Protein AF-A0A2V7TDP9-F1 (afdb_monomer)

Nearest PDB structures (foldseek):
  5v7s-assembly1_C  TM=1.754E-01  e=5.934E+00  Influenza A virus (A/Wilson-Smith/1933(H1N1))
  2z16-assembly1_A  TM=1.683E-01  e=9.129E+00  Influenza A virus

pLDDT: mean 81.23, std 19.89, range [24.39, 96.81]

Solvent-accessible surface area (backbone atoms only — not comparable to full-atom values): 16236 Å² total; per-residue (Å²): 94,62,74,72,42,77,35,57,39,42,52,47,79,63,45,56,25,56,35,49,101,87,53,36,24,82,45,74,49,91,84,63,82,49,78,72,44,72,44,43,42,91,81,47,49,56,41,62,33,66,75,47,62,64,75,65,79,82,55,68,48,51,51,66,60,50,47,41,38,68,76,27,54,54,51,21,57,62,21,58,53,45,67,76,72,47,95,68,75,50,70,67,40,42,46,29,40,18,30,35,53,31,37,29,52,50,55,23,74,68,33,41,56,52,48,43,51,51,53,42,55,52,47,52,52,52,51,50,51,44,70,76,36,30,59,63,48,27,52,48,44,26,71,78,69,70,49,82,55,56,41,68,58,48,50,53,53,52,72,70,59,82,84,78,82,49,58,48,65,37,52,58,47,40,68,61,41,26,56,59,44,7,55,53,51,52,71,47,83,67,74,88,84,78,69,59,91,98,51,79,64,76,80,59,83,54,42,52,48,47,13,62,71,36,92,85,39,70,50,81,92,69,80,91,69,74,54,100,50,55,39,79,45,69,66,74,33,75,62,83,69,78,86,76,91,79,88,81,80,87,77,93,71,86,88,73,90,80,92,80,90,79,88,82,90,76,80,84,108

Mean predicted aligned error: 10.21 Å

Structure (mmCIF, N/CA/C/O backbone):
data_AF-A0A2V7TDP9-F1
#
_entry.id   AF-A0A2V7TDP9-F1
#
loop_
_atom_site.group_PDB
_atom_site.id
_atom_site.type_symbol
_atom_site.label_atom_id
_atom_site.label_alt_id
_atom_site.label_comp_id
_atom_site.label_asym_id
_atom_site.label_entity_id
_atom_site.label_seq_id
_atom_site.pdbx_PDB_ins_code
_atom_site.Cartn_x
_atom_site.Cartn_y
_atom_site.Cartn_z
_atom_site.occupancy
_atom_site.B_iso_or_equiv
_atom_site.auth_seq_id
_atom_site.auth_comp_id
_atom_site.auth_asym_id
_atom_site.auth_atom_id
_atom_site.pdbx_PDB_model_num
ATOM 1 N N . MET A 1 1 ? 14.197 11.644 1.454 1.00 51.09 1 MET A N 1
ATOM 2 C CA . MET A 1 1 ? 14.208 10.768 2.642 1.00 51.09 1 MET A CA 1
ATOM 3 C C . MET A 1 1 ? 15.482 9.942 2.655 1.00 51.09 1 MET A C 1
ATOM 5 O O . MET A 1 1 ? 15.863 9.422 1.613 1.00 51.09 1 MET A O 1
ATOM 9 N N . PRO A 1 2 ? 16.164 9.805 3.801 1.00 57.28 2 PRO A N 1
ATOM 10 C CA . PRO A 1 2 ? 17.246 8.836 3.913 1.00 57.28 2 PRO A CA 1
ATOM 11 C C . PRO A 1 2 ? 16.684 7.422 3.700 1.00 57.28 2 PRO A C 1
ATOM 13 O O . PRO A 1 2 ? 15.583 7.139 4.166 1.00 57.28 2 PRO A O 1
ATOM 16 N N . ARG A 1 3 ? 17.471 6.499 3.124 1.00 61.22 3 ARG A N 1
ATOM 17 C CA . ARG A 1 3 ? 17.152 5.049 3.003 1.00 61.22 3 ARG A CA 1
ATOM 18 C C . ARG A 1 3 ? 16.759 4.361 4.333 1.00 61.22 3 ARG A C 1
ATOM 20 O O . ARG A 1 3 ? 16.405 3.191 4.353 1.00 61.22 3 ARG A O 1
ATOM 27 N N . ASN A 1 4 ? 16.845 5.085 5.451 1.00 70.00 4 ASN A N 1
ATOM 28 C CA . ASN A 1 4 ? 16.545 4.648 6.809 1.00 70.00 4 ASN A CA 1
ATOM 29 C C . ASN A 1 4 ? 15.223 5.205 7.376 1.00 70.00 4 ASN A C 1
ATOM 31 O O . ASN A 1 4 ? 14.925 4.919 8.540 1.00 70.00 4 ASN A O 1
ATOM 35 N N . ALA A 1 5 ? 14.465 6.007 6.613 1.00 84.06 5 ALA A N 1
ATOM 36 C CA . ALA A 1 5 ? 13.144 6.487 7.020 1.00 84.06 5 ALA A CA 1
ATOM 37 C C . ALA A 1 5 ? 12.200 5.303 7.265 1.00 84.06 5 ALA A C 1
ATOM 39 O O . ALA A 1 5 ? 12.309 4.275 6.599 1.00 84.06 5 ALA A O 1
ATOM 40 N N . ARG A 1 6 ? 11.336 5.414 8.279 1.00 91.38 6 ARG A N 1
ATOM 41 C CA . ARG A 1 6 ? 10.337 4.386 8.580 1.00 91.38 6 ARG A CA 1
ATOM 42 C C . ARG A 1 6 ? 9.091 4.690 7.771 1.00 91.38 6 ARG A C 1
ATOM 44 O O . ARG A 1 6 ? 8.379 5.627 8.110 1.00 91.38 6 ARG A O 1
ATOM 51 N N . ASP A 1 7 ? 8.845 3.861 6.774 1.00 93.69 7 ASP A N 1
ATOM 52 C CA . ASP A 1 7 ? 7.720 4.017 5.869 1.00 93.69 7 ASP A CA 1
ATOM 53 C C . ASP A 1 7 ? 6.598 3.092 6.343 1.00 93.69 7 ASP A C 1
ATOM 55 O O . ASP A 1 7 ? 6.722 1.857 6.353 1.00 93.69 7 ASP A O 1
ATOM 59 N N . HIS A 1 8 ? 5.513 3.692 6.824 1.00 94.12 8 HIS A N 1
ATOM 60 C CA . HIS A 1 8 ? 4.408 2.968 7.445 1.00 94.12 8 HIS A CA 1
ATOM 61 C C . HIS A 1 8 ? 3.457 2.429 6.377 1.00 94.12 8 HIS A C 1
ATOM 63 O O . HIS A 1 8 ? 2.647 3.153 5.798 1.00 94.12 8 HIS A O 1
ATOM 69 N N . TYR A 1 9 ? 3.502 1.116 6.146 1.00 94.31 9 TYR A N 1
ATOM 70 C CA . TYR A 1 9 ? 2.500 0.433 5.323 1.00 94.31 9 TYR A CA 1
ATOM 71 C C . TYR A 1 9 ? 1.190 0.183 6.082 1.00 94.31 9 TYR A C 1
ATOM 73 O O . TYR A 1 9 ? 0.125 0.026 5.478 1.00 94.31 9 TYR A O 1
ATOM 81 N N . ARG A 1 10 ? 1.254 0.157 7.421 1.00 93.69 10 ARG A N 1
ATOM 82 C CA . ARG A 1 10 ? 0.096 0.312 8.306 1.00 93.69 10 ARG A CA 1
ATOM 83 C C . ARG A 1 10 ? 0.097 1.748 8.824 1.00 93.69 10 ARG A C 1
ATOM 85 O O . ARG A 1 10 ? 0.960 2.085 9.633 1.00 93.69 10 ARG A O 1
ATOM 92 N N . PRO A 1 11 ? -0.850 2.596 8.410 1.00 94.06 11 PRO A N 1
ATOM 93 C CA . PRO A 1 11 ? -0.845 3.985 8.834 1.00 94.06 11 PRO A CA 1
ATOM 94 C C . PRO A 1 11 ? -1.065 4.081 10.344 1.00 94.06 11 PRO A C 1
ATOM 96 O O . PRO A 1 11 ? -1.970 3.457 10.911 1.00 94.06 11 PRO A O 1
ATOM 99 N N . ILE A 1 12 ? -0.252 4.916 10.991 1.00 93.69 12 ILE A N 1
ATOM 100 C CA . ILE A 1 12 ? -0.300 5.150 12.440 1.00 93.69 12 ILE A CA 1
ATOM 101 C C . ILE A 1 12 ? -1.703 5.595 12.869 1.00 93.69 12 ILE A C 1
ATOM 103 O O . ILE A 1 12 ? -2.183 5.167 13.917 1.00 93.69 12 ILE A O 1
ATOM 107 N N . LEU A 1 13 ? -2.376 6.408 12.045 1.00 92.50 13 LEU A N 1
ATOM 108 C CA . LEU A 1 13 ? -3.734 6.886 12.314 1.00 92.50 13 LEU A CA 1
ATOM 109 C C . LEU A 1 13 ? -4.726 5.733 12.544 1.00 92.50 13 LEU A C 1
ATOM 111 O O . LEU A 1 13 ? -5.562 5.829 13.431 1.00 92.50 13 LEU A O 1
ATOM 115 N N . HIS A 1 14 ? -4.596 4.616 11.817 1.00 92.50 14 HIS A N 1
ATOM 116 C CA . HIS A 1 14 ? -5.479 3.459 11.988 1.00 92.50 14 HIS A CA 1
ATOM 117 C C . HIS A 1 14 ? -5.068 2.597 13.171 1.00 92.50 14 HIS A C 1
ATOM 119 O O . HIS A 1 14 ? -5.925 2.176 13.944 1.00 92.50 14 HIS A O 1
ATOM 125 N N . LEU A 1 15 ? -3.761 2.379 13.347 1.00 92.38 15 LEU A N 1
ATOM 126 C CA . LEU A 1 15 ? -3.223 1.605 14.469 1.00 92.38 15 LEU A CA 1
ATOM 127 C C . LEU A 1 15 ? -3.583 2.216 15.830 1.00 92.38 15 LEU A C 1
ATOM 129 O O . LEU A 1 15 ? -3.795 1.475 16.786 1.00 92.38 15 LEU A O 1
ATOM 133 N N . ARG A 1 16 ? -3.713 3.546 15.916 1.00 91.31 16 ARG A N 1
ATOM 134 C CA . ARG A 1 16 ? -4.166 4.252 17.128 1.00 91.31 16 ARG A CA 1
ATOM 135 C C . ARG A 1 16 ? -5.566 3.855 17.594 1.00 91.31 16 ARG A C 1
ATOM 137 O O . ARG A 1 16 ? -5.867 4.023 18.765 1.00 91.31 16 ARG A O 1
ATOM 144 N N . HIS A 1 17 ? -6.412 3.298 16.731 1.00 88.81 17 HIS A N 1
ATOM 145 C CA . HIS A 1 17 ? -7.711 2.786 17.174 1.00 88.81 17 HIS A CA 1
ATOM 146 C C . HIS A 1 17 ? -7.612 1.454 17.927 1.00 88.81 17 HIS A C 1
ATOM 148 O O . HIS A 1 17 ? -8.604 1.041 18.509 1.00 88.81 17 HIS A O 1
ATOM 154 N N . PHE A 1 18 ? -6.453 0.786 17.906 1.00 90.31 18 PHE A N 1
ATOM 155 C CA . PHE A 1 18 ? -6.206 -0.506 18.562 1.00 90.31 18 PHE A CA 1
ATOM 156 C C . PHE A 1 18 ? -5.321 -0.383 19.808 1.00 90.31 18 PHE A C 1
ATOM 158 O O . PHE A 1 18 ? -4.882 -1.398 20.348 1.00 90.31 18 PHE A O 1
ATOM 165 N N . THR A 1 19 ? -4.992 0.839 20.229 1.00 91.31 19 THR A N 1
ATOM 166 C CA . THR A 1 19 ? -4.200 1.050 21.439 1.00 91.31 19 THR A CA 1
ATOM 167 C C . THR A 1 19 ? -5.080 1.009 22.680 1.00 91.31 19 THR A C 1
ATOM 169 O O . THR A 1 19 ? -6.218 1.470 22.647 1.00 91.31 19 THR A O 1
ATOM 172 N N . ASP A 1 20 ? -4.527 0.502 23.775 1.00 89.31 20 ASP A N 1
ATOM 173 C CA . ASP A 1 20 ? -5.102 0.598 25.111 1.00 89.31 20 ASP A CA 1
ATOM 174 C C . ASP A 1 20 ? -5.062 2.040 25.659 1.00 89.31 20 ASP A C 1
ATOM 176 O O . ASP A 1 20 ? -4.580 2.974 25.009 1.00 89.31 20 ASP A O 1
ATOM 180 N N . ASP A 1 21 ? -5.549 2.212 26.890 1.00 87.75 21 ASP A N 1
ATOM 181 C CA . ASP A 1 21 ? -5.635 3.507 27.577 1.00 87.75 21 ASP A CA 1
ATOM 182 C C . ASP A 1 21 ? -4.269 4.183 27.805 1.00 87.75 21 ASP A C 1
ATOM 184 O O . ASP A 1 21 ? -4.210 5.387 28.059 1.00 87.75 21 ASP A O 1
ATOM 188 N N . VAL A 1 22 ? -3.162 3.434 27.713 1.00 91.19 22 VAL A N 1
ATOM 189 C CA . VAL A 1 22 ? -1.793 3.967 27.826 1.00 91.19 22 VAL A CA 1
ATOM 190 C C . VAL A 1 22 ? -1.114 4.142 26.462 1.00 91.19 22 VAL A C 1
ATOM 192 O O . VAL A 1 22 ? 0.066 4.490 26.395 1.00 91.19 22 VAL A O 1
ATOM 195 N N . GLY A 1 23 ? -1.849 3.953 25.362 1.00 91.06 23 GLY A N 1
ATOM 196 C CA . GLY A 1 23 ? -1.372 4.190 24.000 1.00 91.06 23 GLY A CA 1
ATOM 197 C C . GLY A 1 23 ? -0.526 3.054 23.415 1.00 91.06 23 GLY A C 1
ATOM 198 O O . GLY A 1 23 ? 0.217 3.279 22.450 1.00 91.06 23 GLY A O 1
ATOM 199 N N . LEU A 1 24 ? -0.616 1.842 23.970 1.00 94.19 24 LEU A N 1
ATOM 200 C CA . LEU A 1 24 ? 0.106 0.659 23.499 1.00 94.19 24 LEU A CA 1
ATOM 201 C C . LEU A 1 24 ? -0.844 -0.338 22.835 1.00 94.19 24 LEU A C 1
ATOM 203 O O . LEU A 1 24 ? -1.983 -0.496 23.252 1.00 94.19 24 LEU A O 1
ATOM 207 N N . LEU A 1 25 ? -0.375 -1.059 21.819 1.00 92.19 25 LEU A N 1
ATOM 208 C CA . LEU A 1 25 ? -1.114 -2.174 21.229 1.00 92.19 25 LEU A CA 1
ATOM 209 C C . LEU A 1 25 ? -0.405 -3.505 21.465 1.00 92.19 25 LEU A C 1
ATOM 211 O O . LEU A 1 25 ? 0.824 -3.601 21.392 1.00 92.19 25 LEU A O 1
ATOM 215 N N . TRP A 1 26 ? -1.200 -4.543 21.715 1.00 92.25 26 TRP A N 1
ATOM 216 C CA . TRP A 1 26 ? -0.723 -5.919 21.756 1.00 92.25 26 TRP A CA 1
ATOM 217 C C . TRP A 1 26 ? -0.404 -6.414 20.349 1.00 92.25 26 TRP A C 1
ATOM 219 O O . TRP A 1 26 ? -1.230 -6.345 19.440 1.00 92.25 26 TRP A O 1
ATOM 229 N N . THR A 1 27 ? 0.800 -6.946 20.187 1.00 92.12 27 THR A N 1
ATOM 230 C CA . THR A 1 27 ? 1.305 -7.506 18.938 1.00 92.12 27 THR A CA 1
ATOM 231 C C . THR A 1 27 ? 1.521 -8.996 19.100 1.00 92.12 27 THR A C 1
ATOM 233 O O . THR A 1 27 ? 2.097 -9.456 20.087 1.00 92.12 27 THR A O 1
ATOM 236 N N . TYR A 1 28 ? 1.070 -9.737 18.095 1.00 91.12 28 TYR A N 1
ATOM 237 C CA . TYR A 1 28 ? 1.166 -11.185 18.037 1.00 91.12 28 TYR A CA 1
ATOM 238 C C . TYR A 1 28 ? 1.959 -11.570 16.797 1.00 91.12 28 TYR A C 1
ATOM 240 O O . TYR A 1 28 ? 1.648 -11.136 15.688 1.00 91.12 28 TYR A O 1
ATOM 248 N N . ASP A 1 29 ? 2.978 -12.402 16.985 1.00 87.25 29 ASP A N 1
ATOM 249 C CA . ASP A 1 29 ? 3.704 -12.999 15.876 1.00 87.25 29 ASP A CA 1
ATOM 250 C C . ASP A 1 29 ? 2.951 -14.231 15.362 1.00 87.25 29 ASP A C 1
ATOM 252 O O . ASP A 1 29 ? 2.691 -15.180 16.104 1.00 87.25 29 ASP A O 1
ATOM 256 N N . ARG A 1 30 ? 2.635 -14.244 14.064 1.00 83.25 30 ARG A N 1
ATOM 257 C CA . ARG A 1 30 ? 1.914 -15.358 13.436 1.00 83.25 30 ARG A CA 1
ATOM 258 C C . ARG A 1 30 ? 2.710 -16.664 13.474 1.00 83.25 30 ARG A C 1
ATOM 260 O O . ARG A 1 30 ? 2.104 -17.730 13.403 1.00 83.25 30 ARG A O 1
ATOM 267 N N . SER A 1 31 ? 4.042 -16.604 13.569 1.00 88.06 31 SER A N 1
ATOM 268 C CA . SER A 1 31 ? 4.860 -17.817 13.679 1.00 88.06 31 SER A CA 1
ATOM 269 C C . SER A 1 31 ? 4.814 -18.449 15.076 1.00 88.06 31 SER A C 1
ATOM 271 O O . SER A 1 31 ? 5.239 -19.593 15.234 1.00 88.06 31 SER A O 1
ATOM 273 N N . GLY A 1 32 ? 4.296 -17.726 16.077 1.00 88.50 32 GLY A N 1
ATOM 274 C CA . GLY A 1 32 ? 4.235 -18.161 17.473 1.00 88.50 32 GLY A CA 1
ATOM 275 C C . GLY A 1 32 ? 5.603 -18.259 18.153 1.00 88.50 32 GLY A C 1
ATOM 276 O O . GLY A 1 32 ? 5.687 -18.746 19.277 1.00 88.50 32 GLY A O 1
ATOM 277 N N . ARG A 1 33 ? 6.682 -17.821 17.488 1.00 91.50 33 ARG A N 1
ATOM 278 C CA . ARG A 1 33 ? 8.055 -17.902 18.015 1.00 91.50 33 ARG A CA 1
ATOM 279 C C . ARG A 1 33 ? 8.358 -16.796 19.015 1.00 91.50 33 ARG A C 1
ATOM 281 O O . ARG A 1 33 ? 9.248 -16.952 19.844 1.00 91.50 33 ARG A O 1
ATOM 288 N N . VAL A 1 34 ? 7.639 -15.682 18.917 1.00 91.50 34 VAL A N 1
ATOM 289 C CA . VAL A 1 34 ? 7.772 -14.533 19.811 1.00 91.50 34 VAL A CA 1
ATOM 290 C C . VAL A 1 34 ? 6.524 -14.456 20.681 1.00 91.50 34 VAL A C 1
ATOM 292 O O . VAL A 1 34 ? 5.404 -14.472 20.168 1.00 91.50 34 VAL A O 1
ATOM 295 N N . ALA A 1 35 ? 6.716 -14.384 22.000 1.00 93.56 35 ALA A N 1
ATOM 296 C CA . ALA A 1 35 ? 5.616 -14.174 22.934 1.00 93.56 35 ALA A CA 1
ATOM 297 C C . ALA A 1 35 ? 4.910 -12.836 22.637 1.00 93.56 35 ALA A C 1
ATOM 299 O O . ALA A 1 35 ? 5.581 -11.890 22.216 1.00 93.56 35 ALA A O 1
ATOM 300 N N . PRO A 1 36 ? 3.588 -12.724 22.864 1.00 94.06 36 PRO A N 1
ATOM 301 C CA . PRO A 1 36 ? 2.879 -11.465 22.669 1.00 94.06 36 PRO A CA 1
ATOM 302 C C . PRO A 1 36 ? 3.542 -10.322 23.441 1.00 94.06 36 PRO A C 1
ATOM 304 O O . PRO A 1 36 ? 3.918 -10.486 24.602 1.00 94.06 36 PRO A O 1
ATOM 307 N N . PHE A 1 37 ? 3.672 -9.166 22.799 1.00 94.12 37 PHE A N 1
ATOM 308 C CA . PHE A 1 37 ? 4.331 -7.995 23.376 1.00 94.12 37 PHE A CA 1
ATOM 309 C C . PHE A 1 37 ? 3.545 -6.722 23.074 1.00 94.12 37 PHE A C 1
ATOM 311 O O . PHE A 1 37 ? 2.748 -6.680 22.138 1.00 94.12 37 PHE A O 1
ATOM 318 N N . GLN A 1 38 ? 3.769 -5.678 23.868 1.00 94.62 38 GLN A N 1
ATOM 319 C CA . GLN A 1 38 ? 3.131 -4.379 23.676 1.00 94.62 38 GLN A CA 1
ATOM 320 C C . GLN A 1 38 ? 4.093 -3.381 23.037 1.00 94.62 38 GLN A C 1
ATOM 322 O O . GLN A 1 38 ? 5.275 -3.339 23.381 1.00 94.62 38 GLN A O 1
ATOM 327 N N . GLN A 1 39 ? 3.583 -2.549 22.131 1.00 94.94 39 GLN A N 1
ATOM 328 C CA . GLN A 1 39 ? 4.351 -1.448 21.557 1.00 94.94 39 GLN A CA 1
ATOM 329 C C . GLN A 1 39 ? 3.442 -0.307 21.106 1.00 94.94 39 GLN A C 1
ATOM 331 O O . GLN A 1 39 ? 2.252 -0.499 20.876 1.00 94.94 39 GLN A O 1
ATOM 336 N N . SER A 1 40 ? 4.000 0.891 20.951 1.00 94.69 40 SER A N 1
ATOM 337 C CA . SER A 1 40 ? 3.262 2.025 20.397 1.00 94.69 40 SER A CA 1
ATOM 338 C C . SER A 1 40 ? 3.102 1.913 18.876 1.00 94.69 40 SER A C 1
ATOM 340 O O . SER A 1 40 ? 3.966 1.368 18.181 1.00 94.69 40 SER A O 1
ATOM 342 N N . ALA A 1 41 ? 2.017 2.489 18.348 1.00 93.50 41 ALA A N 1
ATOM 343 C CA . ALA A 1 41 ? 1.687 2.485 16.918 1.00 93.50 41 ALA A CA 1
ATOM 344 C C . ALA A 1 41 ? 2.846 2.895 15.977 1.00 93.50 41 ALA A C 1
ATOM 346 O O . ALA A 1 41 ? 3.045 2.212 14.974 1.00 93.50 41 ALA A O 1
ATOM 347 N N . PRO A 1 42 ? 3.681 3.913 16.282 1.00 94.44 42 PRO A N 1
ATOM 348 C CA . PRO A 1 42 ? 4.811 4.285 15.419 1.00 94.44 42 PRO A CA 1
ATOM 349 C C . PRO A 1 42 ? 5.893 3.207 15.258 1.00 94.44 42 PRO A C 1
ATOM 351 O O . PRO A 1 42 ? 6.734 3.305 14.364 1.00 94.44 42 PRO A O 1
ATOM 354 N N . ASN A 1 43 ? 5.908 2.190 16.117 1.00 93.88 43 ASN A N 1
ATOM 355 C CA . ASN A 1 43 ? 6.899 1.121 16.086 1.00 93.88 43 ASN A CA 1
ATOM 356 C C . ASN A 1 43 ? 6.365 -0.174 15.447 1.00 93.88 43 ASN A C 1
ATOM 358 O O . ASN A 1 43 ? 7.023 -1.207 15.541 1.00 93.88 43 ASN A O 1
ATOM 362 N N . ILE A 1 44 ? 5.187 -0.154 14.821 1.00 91.50 44 ILE A N 1
ATOM 363 C CA . ILE A 1 44 ? 4.566 -1.336 14.211 1.00 91.50 44 ILE A CA 1
ATOM 364 C C . ILE A 1 44 ? 4.160 -1.013 12.773 1.00 91.50 44 ILE A C 1
ATOM 366 O O . ILE A 1 44 ? 3.798 0.117 12.463 1.00 91.50 44 ILE A O 1
ATOM 370 N N . GLY A 1 45 ? 4.225 -2.016 11.892 1.00 92.12 45 GLY A N 1
ATOM 371 C CA . GLY A 1 45 ? 3.677 -1.907 10.541 1.00 92.12 45 GLY A CA 1
ATOM 372 C C . GLY A 1 45 ? 4.437 -0.947 9.621 1.00 92.12 45 GLY A C 1
ATOM 373 O O . GLY A 1 45 ? 3.813 -0.240 8.831 1.00 92.12 45 GLY A O 1
ATOM 374 N N . PHE A 1 46 ? 5.767 -0.921 9.731 1.00 95.00 46 PHE A N 1
ATOM 375 C CA . PHE A 1 46 ? 6.654 -0.138 8.872 1.00 95.00 46 PHE A CA 1
ATOM 376 C C . PHE A 1 46 ? 7.795 -0.993 8.313 1.00 95.00 46 PHE A C 1
ATOM 378 O O . PHE A 1 46 ? 8.149 -2.027 8.885 1.00 95.00 46 PHE A O 1
ATOM 385 N N . GLU A 1 47 ? 8.399 -0.535 7.222 1.00 94.25 47 GLU A N 1
ATOM 386 C CA . GLU A 1 47 ? 9.673 -1.038 6.701 1.00 94.25 47 GLU A CA 1
ATOM 387 C C . GLU A 1 47 ? 10.576 0.159 6.386 1.00 94.25 47 GLU A C 1
ATOM 389 O O . GLU A 1 47 ? 10.092 1.240 6.055 1.00 94.25 47 GLU A O 1
ATOM 394 N N . LYS A 1 48 ? 11.892 0.018 6.572 1.00 92.56 48 LYS A N 1
ATOM 395 C CA . LYS A 1 48 ? 12.806 1.129 6.296 1.00 92.56 48 LYS A CA 1
ATOM 396 C C . LYS A 1 48 ? 12.993 1.295 4.791 1.00 92.56 48 LYS A C 1
ATOM 398 O O . LYS A 1 48 ? 13.386 0.334 4.135 1.00 92.56 48 LYS A O 1
ATOM 403 N N . GLY A 1 49 ? 12.751 2.497 4.275 1.00 90.38 49 GLY A N 1
ATOM 404 C CA . GLY A 1 49 ? 12.921 2.810 2.855 1.00 90.38 49 GLY A CA 1
ATOM 405 C C . GLY A 1 49 ? 11.994 2.018 1.924 1.00 90.38 49 GLY A C 1
ATOM 406 O O . GLY A 1 49 ? 12.345 1.762 0.769 1.00 90.38 49 GLY A O 1
ATOM 407 N N . LEU A 1 50 ? 10.819 1.609 2.409 1.00 93.44 50 LEU A N 1
ATOM 408 C CA . LEU A 1 50 ? 9.810 0.912 1.614 1.00 93.44 50 LEU A CA 1
ATOM 409 C C . LEU A 1 50 ? 9.428 1.704 0.357 1.00 93.44 50 LEU A C 1
ATOM 411 O O . LEU A 1 50 ? 9.352 1.104 -0.723 1.00 93.44 50 LEU A O 1
ATOM 415 N N . TYR A 1 51 ? 9.233 3.017 0.510 1.00 91.94 51 TYR A N 1
ATOM 416 C CA . TYR A 1 51 ? 8.823 3.966 -0.528 1.00 91.94 51 TYR A CA 1
ATOM 417 C C . TYR A 1 51 ? 10.005 4.733 -1.133 1.00 91.94 51 TYR A C 1
ATOM 419 O O . TYR A 1 51 ? 9.815 5.734 -1.816 1.00 91.94 51 TYR A O 1
ATOM 427 N N . THR A 1 52 ? 11.242 4.286 -0.894 1.00 89.19 52 THR A N 1
ATOM 428 C CA . THR A 1 52 ? 12.414 4.927 -1.495 1.00 89.19 52 THR A CA 1
ATOM 429 C C . THR A 1 52 ? 12.416 4.709 -3.008 1.00 89.19 52 THR A C 1
ATOM 431 O O . THR A 1 52 ? 12.564 3.579 -3.486 1.00 89.19 52 THR A O 1
ATOM 434 N N . VAL A 1 53 ? 12.263 5.816 -3.734 1.00 84.81 53 VAL A N 1
ATOM 435 C CA . VAL A 1 53 ? 12.488 5.928 -5.177 1.00 84.81 53 VAL A CA 1
ATOM 436 C C . VAL A 1 53 ? 13.931 5.549 -5.500 1.00 84.81 53 VAL A C 1
ATOM 438 O O . VAL A 1 53 ? 14.857 5.891 -4.762 1.00 84.81 53 VAL A O 1
ATOM 441 N N . VAL A 1 54 ? 14.113 4.812 -6.594 1.00 83.31 54 VAL A N 1
ATOM 442 C CA . VAL A 1 54 ? 15.435 4.414 -7.089 1.00 83.31 54 VAL A CA 1
ATOM 443 C C . VAL A 1 54 ? 15.906 5.350 -8.203 1.00 83.31 54 VAL A C 1
ATOM 445 O O . VAL A 1 54 ? 17.075 5.727 -8.198 1.00 83.31 54 VAL A O 1
ATOM 448 N N . GLU A 1 55 ? 15.013 5.760 -9.113 1.00 78.56 55 GLU A N 1
ATOM 449 C CA . GLU A 1 55 ? 15.345 6.613 -10.265 1.00 78.56 55 GLU A CA 1
ATOM 450 C C . GLU A 1 55 ? 14.225 7.624 -10.587 1.00 78.56 55 GLU A C 1
ATOM 452 O O . GLU A 1 55 ? 13.072 7.215 -10.625 1.00 78.56 55 GLU A O 1
ATOM 457 N N . PRO A 1 56 ? 14.523 8.904 -10.875 1.00 75.25 56 PRO A N 1
ATOM 458 C CA . PRO A 1 56 ? 15.838 9.522 -10.758 1.00 75.25 56 PRO A CA 1
ATOM 459 C C . PRO A 1 56 ? 16.273 9.604 -9.279 1.00 75.25 56 PRO A C 1
ATOM 461 O O . PRO A 1 56 ? 15.434 9.744 -8.390 1.00 75.25 56 PRO A O 1
ATOM 464 N N . PRO A 1 57 ? 17.582 9.519 -8.985 1.00 66.69 57 PRO A N 1
ATOM 465 C CA . PRO A 1 57 ? 18.091 9.479 -7.609 1.00 66.69 57 PRO A CA 1
ATOM 466 C C . PRO A 1 57 ? 17.784 10.748 -6.794 1.00 66.69 57 PRO A C 1
ATOM 468 O O . PRO A 1 57 ? 17.787 10.690 -5.565 1.00 66.69 57 PRO A O 1
ATOM 471 N N . ASP A 1 58 ? 17.499 11.863 -7.475 1.00 65.75 58 ASP A N 1
ATOM 472 C CA . ASP A 1 58 ? 17.208 13.173 -6.882 1.00 65.75 58 ASP A CA 1
ATOM 473 C C . ASP A 1 58 ? 15.703 13.477 -6.776 1.00 65.75 58 ASP A C 1
ATOM 475 O O . ASP A 1 58 ? 15.319 14.617 -6.505 1.00 65.75 58 ASP A O 1
ATOM 479 N N . GLU A 1 59 ? 14.830 12.492 -7.007 1.00 74.75 59 GLU A N 1
ATOM 480 C CA . GLU A 1 59 ? 13.395 12.689 -6.797 1.00 74.75 59 GLU A CA 1
ATOM 481 C C . GLU A 1 59 ? 13.107 13.035 -5.328 1.00 74.75 59 GLU A C 1
ATOM 483 O O . GLU A 1 59 ? 13.774 12.543 -4.406 1.00 74.75 59 GLU A O 1
ATOM 488 N N . ASP A 1 60 ? 12.105 13.892 -5.093 1.00 77.94 60 ASP A N 1
ATOM 489 C CA . ASP A 1 60 ? 11.670 14.218 -3.740 1.00 77.94 60 ASP A CA 1
ATOM 490 C C . ASP A 1 60 ? 11.205 12.940 -3.042 1.00 77.94 60 ASP A C 1
ATOM 492 O O . ASP A 1 60 ? 10.088 12.458 -3.204 1.00 77.94 60 ASP A O 1
ATOM 496 N N . ALA A 1 61 ? 12.083 12.386 -2.217 1.00 72.75 61 ALA A N 1
ATOM 497 C CA . ALA A 1 61 ? 11.811 11.136 -1.540 1.00 72.75 61 ALA A CA 1
ATOM 498 C C . ALA A 1 61 ? 10.757 11.267 -0.419 1.00 72.75 61 ALA A C 1
ATOM 500 O O . ALA A 1 61 ? 10.495 10.279 0.261 1.00 72.75 61 ALA A O 1
ATOM 501 N N . ALA A 1 62 ? 10.167 12.450 -0.203 1.00 84.06 62 ALA A N 1
ATOM 502 C CA . ALA A 1 62 ? 8.936 12.630 0.567 1.00 84.06 62 ALA A CA 1
ATOM 503 C C . ALA A 1 62 ? 7.665 12.676 -0.308 1.00 84.06 62 ALA A C 1
ATOM 505 O O . ALA A 1 62 ? 6.572 12.577 0.243 1.00 84.06 62 ALA A O 1
ATOM 506 N N . ALA A 1 63 ? 7.769 12.772 -1.639 1.00 88.00 63 ALA A N 1
ATOM 507 C CA . ALA A 1 63 ? 6.630 12.963 -2.541 1.00 88.00 63 ALA A CA 1
ATOM 508 C C . ALA A 1 63 ? 5.550 11.888 -2.380 1.00 88.00 63 ALA A C 1
ATOM 510 O O . ALA A 1 63 ? 4.365 12.206 -2.314 1.00 88.00 63 ALA A O 1
ATOM 511 N N . PHE A 1 64 ? 5.945 10.618 -2.257 1.00 91.06 64 PHE A N 1
ATOM 512 C CA . PHE A 1 64 ? 4.983 9.530 -2.084 1.00 91.06 64 PHE A CA 1
ATOM 513 C C . PHE A 1 64 ? 4.263 9.584 -0.725 1.00 91.06 64 PHE A C 1
ATOM 515 O O . PHE A 1 64 ? 3.055 9.374 -0.667 1.00 91.06 64 PHE A O 1
ATOM 522 N N . GLU A 1 65 ? 4.971 9.901 0.361 1.00 91.06 65 GLU A N 1
ATOM 523 C CA . GLU A 1 65 ? 4.369 10.070 1.695 1.00 91.06 65 GLU A CA 1
ATOM 524 C C . GLU A 1 65 ? 3.468 11.314 1.755 1.00 91.06 65 GLU A C 1
ATOM 526 O O . GLU A 1 65 ? 2.383 11.270 2.333 1.00 91.06 65 GLU A O 1
ATOM 531 N N . ASN A 1 66 ? 3.869 12.408 1.102 1.00 92.69 66 ASN A N 1
ATOM 532 C CA . ASN A 1 66 ? 3.041 13.606 0.966 1.00 92.69 66 ASN A CA 1
ATOM 533 C C . ASN A 1 66 ? 1.752 13.280 0.205 1.00 92.69 66 ASN A C 1
ATOM 535 O O . ASN A 1 66 ? 0.666 13.594 0.686 1.00 92.69 66 ASN A O 1
ATOM 539 N N . TRP A 1 67 ? 1.858 12.551 -0.909 1.00 94.75 67 TRP A N 1
ATOM 540 C CA . TRP A 1 67 ? 0.702 12.064 -1.659 1.00 94.75 67 TRP A CA 1
ATOM 541 C C . TRP A 1 67 ? -0.199 11.149 -0.816 1.00 94.75 67 TRP A C 1
ATOM 543 O O . TRP A 1 67 ? -1.415 11.331 -0.812 1.00 94.75 67 TRP A O 1
ATOM 553 N N . LEU A 1 68 ? 0.365 10.203 -0.048 1.00 95.25 68 LEU A N 1
ATOM 554 C CA . LEU A 1 68 ? -0.411 9.385 0.894 1.00 95.25 68 LEU A CA 1
ATOM 555 C C . LEU A 1 68 ? -1.172 10.275 1.884 1.00 95.25 68 LEU A C 1
ATOM 557 O O . LEU A 1 68 ? -2.356 10.049 2.123 1.00 95.25 68 LEU A O 1
ATOM 561 N N . ASN A 1 69 ? -0.517 11.280 2.460 1.00 95.12 69 ASN A N 1
ATOM 562 C CA . ASN A 1 69 ? -1.129 12.175 3.433 1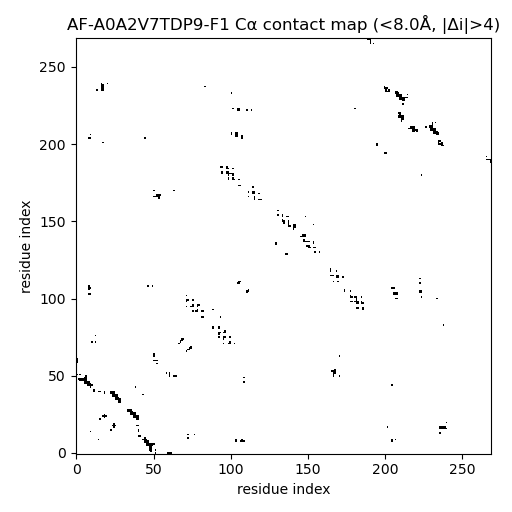.00 95.12 69 ASN A CA 1
ATOM 563 C C . ASN A 1 69 ? -2.244 13.040 2.822 1.00 95.12 69 ASN A C 1
ATOM 565 O O . ASN A 1 69 ? -3.313 13.162 3.417 1.00 95.12 69 ASN A O 1
ATOM 569 N N . GLU A 1 70 ? -2.020 13.614 1.644 1.00 95.94 70 GLU A N 1
ATOM 570 C CA . GLU A 1 70 ? -2.961 14.516 0.973 1.00 95.94 70 GLU A CA 1
ATOM 571 C C . GLU A 1 70 ? -4.177 13.771 0.411 1.00 95.94 70 GLU A C 1
ATOM 573 O O . GLU A 1 70 ? -5.319 14.183 0.631 1.00 95.94 70 GLU A O 1
ATOM 578 N N . GLU A 1 71 ? -3.947 12.638 -0.251 1.00 96.00 71 GLU A N 1
ATOM 579 C CA . GLU A 1 71 ? -4.978 11.953 -1.034 1.00 96.00 71 GLU A CA 1
ATOM 580 C C . GLU A 1 71 ? -5.664 10.812 -0.270 1.00 96.00 71 GLU A C 1
ATOM 582 O O . GLU A 1 71 ? -6.773 10.402 -0.624 1.00 96.00 71 GLU A O 1
ATOM 587 N N . ILE A 1 72 ? -5.029 10.271 0.778 1.00 96.62 72 ILE A N 1
ATOM 588 C CA . ILE A 1 72 ? -5.478 9.028 1.424 1.00 96.62 72 ILE A CA 1
ATOM 589 C C . ILE A 1 72 ? -5.639 9.196 2.935 1.00 96.62 72 ILE A C 1
ATOM 591 O O . ILE A 1 72 ? -6.758 9.162 3.447 1.00 96.62 72 ILE A O 1
ATOM 595 N N . ASP A 1 73 ? -4.538 9.349 3.663 1.00 96.19 73 ASP A N 1
ATOM 596 C CA . ASP A 1 73 ? -4.490 9.273 5.121 1.00 96.19 73 ASP A CA 1
ATOM 597 C C . ASP A 1 73 ? -5.136 10.505 5.785 1.00 96.19 73 ASP A C 1
ATOM 599 O O . ASP A 1 73 ? -5.904 10.358 6.741 1.00 96.19 73 ASP A O 1
ATOM 603 N N . GLY A 1 74 ? -4.918 11.707 5.244 1.00 95.56 74 GLY A N 1
ATOM 604 C CA . GLY A 1 74 ? -5.553 12.947 5.701 1.00 95.56 74 GLY A CA 1
ATOM 605 C C . GLY A 1 74 ? -7.079 12.923 5.548 1.00 95.56 74 GLY A C 1
ATOM 606 O O . GLY A 1 74 ? -7.790 13.081 6.549 1.00 95.56 74 GLY A O 1
ATOM 607 N N . PRO A 1 75 ? -7.622 12.654 4.344 1.00 96.31 75 PRO A N 1
ATOM 608 C CA . PRO A 1 75 ? -9.060 12.467 4.151 1.00 96.31 75 PRO A CA 1
ATOM 609 C C . PRO A 1 75 ? -9.650 11.351 5.027 1.00 96.31 75 PRO A C 1
ATOM 611 O O . PRO A 1 75 ? -10.765 11.489 5.542 1.00 96.31 75 PRO A O 1
ATOM 614 N N . ALA A 1 76 ? -8.908 10.260 5.240 1.00 95.69 76 ALA A N 1
ATOM 615 C CA . ALA A 1 76 ? -9.360 9.126 6.040 1.00 95.69 76 ALA A CA 1
ATOM 616 C C . ALA A 1 76 ? -9.474 9.422 7.535 1.00 95.69 76 ALA A C 1
ATOM 618 O O . ALA A 1 76 ? -10.323 8.817 8.187 1.00 95.69 76 ALA A O 1
ATOM 619 N N . ALA A 1 77 ? -8.664 10.332 8.084 1.00 93.12 77 ALA A N 1
ATOM 620 C CA . ALA A 1 77 ? -8.658 10.624 9.517 1.00 93.12 77 ALA A CA 1
ATOM 621 C C . ALA A 1 77 ? -10.057 11.013 10.028 1.00 93.12 77 ALA A C 1
ATOM 623 O O . ALA A 1 77 ? -10.592 10.381 10.935 1.00 93.12 77 ALA A O 1
ATOM 624 N N . SER A 1 78 ? -10.697 11.991 9.380 1.00 90.25 78 SER A N 1
ATOM 625 C CA . SER A 1 78 ? -12.072 12.393 9.721 1.00 90.25 78 SER A CA 1
ATOM 626 C C . SER A 1 78 ? -13.108 11.320 9.368 1.00 90.25 78 SER A C 1
ATOM 628 O O . SER A 1 78 ? -14.079 11.113 10.096 1.00 90.25 78 SER A O 1
ATOM 630 N N . ALA A 1 79 ? -12.888 10.595 8.270 1.00 93.25 79 ALA A N 1
ATOM 631 C CA . ALA A 1 79 ? -13.827 9.596 7.783 1.00 93.25 79 ALA A CA 1
ATOM 632 C C . ALA A 1 79 ? -13.884 8.349 8.686 1.00 93.25 79 ALA A C 1
ATOM 634 O O . ALA A 1 79 ? -14.952 7.760 8.858 1.00 93.25 79 ALA A O 1
ATOM 635 N N . LEU A 1 80 ? -12.761 7.962 9.299 1.00 91.25 80 LEU A N 1
ATOM 636 C CA . LEU A 1 80 ? -12.690 6.880 10.283 1.00 91.25 80 LEU A CA 1
ATOM 637 C C . LEU A 1 80 ? -13.450 7.220 11.562 1.00 91.25 80 LEU A C 1
ATOM 639 O O . LEU A 1 80 ? -14.082 6.327 12.133 1.00 91.25 80 LEU A O 1
ATOM 643 N N . GLU A 1 81 ? -13.425 8.477 12.003 1.00 88.19 81 GLU A N 1
ATOM 644 C CA . GLU A 1 81 ? -14.225 8.920 13.147 1.00 88.19 81 GLU A CA 1
ATOM 645 C C . GLU A 1 81 ? -15.718 8.896 12.825 1.00 88.19 81 GLU A C 1
ATOM 647 O O . GLU A 1 81 ? -16.487 8.239 13.532 1.00 88.19 81 GLU A O 1
ATOM 652 N N . ALA A 1 82 ? -16.112 9.488 11.694 1.00 89.31 82 ALA A N 1
ATOM 653 C CA . ALA A 1 82 ? -17.492 9.460 11.208 1.00 89.31 82 ALA A CA 1
ATOM 654 C C . ALA A 1 82 ? -18.034 8.023 11.074 1.00 89.31 82 ALA A C 1
ATOM 656 O O . ALA A 1 82 ? -19.167 7.741 11.460 1.00 89.31 82 ALA A O 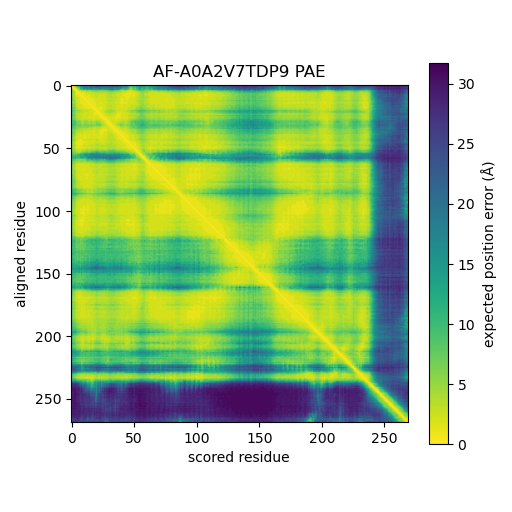1
ATOM 657 N N . ALA A 1 83 ? -17.209 7.073 10.616 1.00 86.88 83 ALA A N 1
ATOM 658 C CA . ALA A 1 83 ? -17.594 5.665 10.486 1.00 86.88 83 ALA A CA 1
ATOM 659 C C . ALA A 1 83 ? -18.063 5.006 11.791 1.00 86.88 83 ALA A C 1
ATOM 661 O O . ALA A 1 83 ? -18.851 4.056 11.743 1.00 86.88 83 ALA A O 1
ATOM 662 N N . ALA A 1 84 ? -17.562 5.475 12.938 1.00 79.12 84 ALA A N 1
ATOM 663 C CA . ALA A 1 84 ? -17.896 4.914 14.243 1.00 79.12 84 ALA A CA 1
ATOM 664 C C . ALA A 1 84 ? -19.155 5.518 14.866 1.00 79.12 84 ALA A C 1
ATOM 666 O O . ALA A 1 84 ? -19.801 4.843 15.667 1.00 79.12 84 ALA A O 1
ATOM 667 N N . THR A 1 85 ? -19.495 6.758 14.523 1.00 81.81 85 THR A N 1
ATOM 668 C CA . THR A 1 85 ? -20.542 7.524 15.210 1.00 81.81 85 THR A CA 1
ATOM 669 C C . THR A 1 85 ? -21.770 7.762 14.341 1.00 81.81 85 THR A C 1
ATOM 671 O O . THR A 1 85 ? -22.885 7.800 14.859 1.00 81.81 85 THR A O 1
ATOM 674 N N . GLU A 1 86 ? -21.603 7.895 13.025 1.00 83.25 86 GLU A N 1
ATOM 675 C CA . GLU A 1 86 ? -22.697 8.258 12.130 1.00 83.25 86 GLU A CA 1
ATOM 676 C C . GLU A 1 86 ? -23.501 7.025 11.710 1.00 83.25 86 GLU A C 1
ATOM 678 O O . GLU A 1 86 ? -22.937 6.084 11.153 1.00 83.25 86 GLU A O 1
ATOM 683 N N . PRO A 1 87 ? -24.834 7.004 11.875 1.00 80.69 87 PRO A N 1
ATOM 684 C CA . PRO A 1 87 ? -25.655 5.871 11.460 1.00 80.69 87 PRO A CA 1
ATOM 685 C C . PRO A 1 87 ? -25.725 5.719 9.939 1.00 80.69 87 PRO A C 1
ATOM 687 O O . PRO A 1 87 ? -26.010 4.625 9.476 1.00 80.69 87 PRO A O 1
ATOM 690 N N . LYS A 1 88 ? -25.420 6.756 9.154 1.00 87.69 88 LYS A N 1
ATOM 691 C CA . LYS A 1 88 ? -25.360 6.689 7.692 1.00 87.69 88 LYS A CA 1
ATOM 692 C C . LYS A 1 88 ? -24.193 7.524 7.193 1.00 87.69 88 LYS A C 1
ATOM 694 O O . LYS A 1 88 ? -24.125 8.709 7.492 1.00 87.69 88 LYS A O 1
ATOM 699 N N . LEU A 1 89 ? -23.313 6.919 6.398 1.00 90.50 89 LEU A N 1
ATOM 700 C CA . LEU A 1 89 ? -22.128 7.611 5.899 1.00 90.50 89 LEU A CA 1
ATOM 701 C C . LEU A 1 89 ? -22.482 8.547 4.748 1.00 90.50 89 LEU A C 1
ATOM 703 O O . LEU A 1 89 ? -23.051 8.123 3.736 1.00 90.50 89 LEU A O 1
ATOM 707 N N . ALA A 1 90 ? -22.074 9.808 4.872 1.00 93.56 90 ALA A N 1
ATOM 708 C CA . ALA A 1 90 ? -22.109 10.739 3.756 1.00 93.56 90 ALA A CA 1
ATOM 709 C C . ALA A 1 90 ? -21.263 10.206 2.575 1.00 93.56 90 ALA A C 1
ATOM 711 O O . ALA A 1 90 ? -20.225 9.571 2.796 1.00 93.56 90 ALA A O 1
ATOM 712 N N . PRO A 1 91 ? -21.631 10.499 1.310 1.00 94.06 91 PRO A N 1
ATOM 713 C CA . PRO A 1 91 ? -20.898 10.005 0.141 1.00 94.06 91 PRO A CA 1
ATOM 714 C C . PRO A 1 91 ? -19.394 10.311 0.173 1.00 94.06 91 PRO A C 1
ATOM 716 O O . PRO A 1 91 ? -18.584 9.444 -0.150 1.00 94.06 91 PRO A O 1
ATOM 719 N N . LYS A 1 92 ? -19.011 11.509 0.638 1.00 94.44 92 LYS A N 1
ATOM 720 C CA . LYS A 1 92 ? -17.606 11.925 0.778 1.00 94.44 92 LYS A CA 1
ATOM 721 C C . LYS A 1 92 ? -16.851 11.098 1.826 1.00 94.44 92 LYS A C 1
ATOM 723 O O . LYS A 1 92 ? -15.751 10.634 1.544 1.00 94.44 92 LYS A O 1
ATOM 728 N N . VAL A 1 93 ? -17.463 10.857 2.990 1.00 95.00 93 VAL A N 1
ATOM 729 C CA . VAL A 1 93 ? -16.910 10.000 4.060 1.00 95.00 93 VAL A CA 1
ATOM 730 C C . VAL A 1 93 ? -16.702 8.582 3.541 1.00 95.00 93 VAL A C 1
ATOM 732 O O . VAL A 1 93 ? -15.619 8.013 3.665 1.00 95.00 93 VAL A O 1
ATOM 735 N N . ARG A 1 94 ? -17.719 8.026 2.877 1.00 95.00 94 ARG A N 1
ATOM 736 C CA . ARG A 1 94 ? -17.642 6.695 2.273 1.00 95.00 94 ARG A CA 1
ATOM 737 C C . ARG A 1 94 ? -16.541 6.614 1.216 1.00 95.00 94 ARG A C 1
ATOM 739 O O . ARG A 1 94 ? -15.820 5.623 1.179 1.00 95.00 94 ARG A O 1
ATOM 746 N N . SER A 1 95 ? -16.400 7.629 0.363 1.00 95.94 95 SER A N 1
ATOM 747 C CA . SER A 1 95 ? -15.335 7.694 -0.646 1.00 95.94 95 SER A CA 1
ATOM 748 C C . SER A 1 95 ? -13.947 7.678 -0.004 1.00 95.94 95 SER A C 1
ATOM 750 O O . SER A 1 95 ? -13.135 6.824 -0.353 1.00 95.94 95 SER A O 1
ATOM 752 N N . ALA A 1 96 ? -13.706 8.543 0.987 1.00 96.81 96 ALA A N 1
ATOM 753 C CA . ALA A 1 96 ? -12.433 8.602 1.706 1.00 96.81 96 ALA A CA 1
ATOM 754 C C . ALA A 1 96 ? -12.092 7.261 2.380 1.00 96.81 96 ALA A C 1
ATOM 756 O O . ALA A 1 96 ? -10.989 6.747 2.212 1.00 96.81 96 ALA A O 1
ATOM 757 N N . LEU A 1 97 ? -13.061 6.629 3.054 1.00 95.19 97 LEU A N 1
ATOM 758 C CA . LEU A 1 97 ? -12.876 5.292 3.628 1.00 95.19 97 LEU A CA 1
ATOM 759 C C . LEU A 1 97 ? -12.574 4.239 2.564 1.00 95.19 97 LEU A C 1
ATOM 761 O O . LEU A 1 97 ? -11.748 3.367 2.794 1.00 95.19 97 LEU A O 1
ATOM 765 N N . SER A 1 98 ? -13.224 4.296 1.403 1.00 94.62 98 SER A N 1
ATOM 766 C CA . SER A 1 98 ? -13.027 3.294 0.350 1.00 94.62 98 SER A CA 1
ATOM 767 C C . SER A 1 98 ? -11.604 3.330 -0.207 1.00 94.62 98 SER A C 1
ATOM 769 O O . SER A 1 98 ? -10.972 2.284 -0.354 1.00 94.62 98 SER A O 1
ATOM 771 N N . VAL A 1 99 ? -11.091 4.533 -0.477 1.00 95.81 99 VAL A N 1
ATOM 772 C CA . VAL A 1 99 ? -9.709 4.763 -0.926 1.00 95.81 99 VAL A CA 1
ATOM 773 C C . VAL A 1 99 ? -8.721 4.348 0.165 1.00 95.81 99 VAL A C 1
ATOM 775 O O . VAL A 1 99 ? -7.769 3.612 -0.099 1.00 95.81 99 VAL A O 1
ATOM 778 N N . PHE A 1 100 ? -8.994 4.726 1.415 1.00 95.94 100 PHE A N 1
ATOM 779 C CA . PHE A 1 100 ? -8.176 4.334 2.557 1.00 95.94 100 PHE A CA 1
ATOM 780 C C . PHE A 1 100 ? -8.083 2.820 2.730 1.00 95.94 100 PHE A C 1
ATOM 782 O O . PHE A 1 100 ? -6.987 2.290 2.921 1.00 95.94 100 PHE A O 1
ATOM 789 N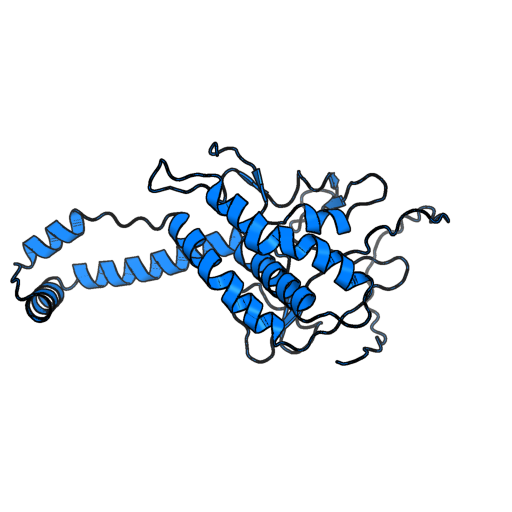 N . ILE A 1 101 ? -9.223 2.128 2.643 1.00 93.88 101 ILE A N 1
ATOM 790 C CA . ILE A 1 101 ? -9.321 0.670 2.702 1.00 93.88 101 ILE A CA 1
ATOM 791 C C . ILE A 1 101 ? -8.496 0.072 1.560 1.00 93.88 101 ILE A C 1
ATOM 793 O O . ILE A 1 101 ? -7.626 -0.747 1.831 1.00 93.88 101 ILE A O 1
ATOM 797 N N . ALA A 1 102 ? -8.665 0.528 0.313 1.00 93.56 102 ALA A N 1
ATOM 798 C CA . ALA A 1 102 ? -7.861 0.057 -0.820 1.00 93.56 102 ALA A CA 1
ATOM 799 C C . ALA A 1 102 ? -6.346 0.180 -0.572 1.00 93.56 102 ALA A C 1
ATOM 801 O O . ALA A 1 102 ? -5.590 -0.760 -0.842 1.00 93.56 102 ALA A O 1
ATOM 802 N N . ALA A 1 103 ? -5.904 1.301 0.004 1.00 94.88 103 ALA A N 1
ATOM 803 C CA . ALA A 1 103 ? -4.503 1.512 0.346 1.00 94.88 103 ALA A CA 1
ATOM 804 C C . ALA A 1 103 ? -3.977 0.464 1.340 1.00 94.88 103 ALA A C 1
ATOM 806 O O . ALA A 1 103 ? -2.833 0.038 1.205 1.00 94.88 103 ALA A O 1
ATOM 807 N N . GLN A 1 104 ? -4.801 -0.031 2.273 1.00 92.31 104 GLN A N 1
ATOM 808 C CA . GLN A 1 104 ? -4.395 -1.053 3.253 1.00 92.31 104 GLN A CA 1
ATOM 809 C C . GLN A 1 104 ? -4.008 -2.405 2.635 1.00 92.31 104 GLN A C 1
ATOM 811 O O . GLN A 1 104 ? -3.343 -3.198 3.303 1.00 92.31 104 GLN A O 1
ATOM 816 N N . ASP A 1 105 ? -4.447 -2.684 1.405 1.00 90.62 105 ASP A N 1
ATOM 817 C CA . ASP A 1 105 ? -4.078 -3.889 0.652 1.00 90.62 105 ASP A CA 1
ATOM 818 C C . ASP A 1 105 ? -2.823 -3.645 -0.201 1.00 90.62 105 ASP A C 1
ATOM 820 O O . ASP A 1 105 ? -1.928 -4.489 -0.280 1.00 90.62 105 ASP A O 1
ATOM 824 N N . LEU A 1 106 ? -2.752 -2.467 -0.831 1.00 92.56 106 LEU A N 1
ATOM 825 C CA . LEU A 1 106 ? -1.812 -2.171 -1.913 1.00 92.56 106 LEU A CA 1
ATOM 826 C C . LEU A 1 106 ? -0.465 -1.604 -1.447 1.00 92.56 106 LEU A C 1
ATOM 828 O O . LEU A 1 106 ? 0.546 -1.885 -2.089 1.00 92.56 106 LEU A O 1
ATOM 832 N N . ARG A 1 107 ? -0.406 -0.865 -0.329 1.00 93.19 107 ARG A N 1
ATOM 833 C CA . ARG A 1 107 ? 0.846 -0.233 0.144 1.00 93.19 107 ARG A CA 1
ATOM 834 C C . ARG A 1 107 ? 1.738 -1.136 1.005 1.00 93.19 107 ARG A C 1
ATOM 836 O O . ARG A 1 107 ? 2.625 -0.661 1.700 1.00 93.19 107 ARG A O 1
ATOM 843 N N . THR A 1 108 ? 1.511 -2.449 0.979 1.00 94.06 108 THR A N 1
ATOM 844 C CA . THR A 1 108 ? 2.230 -3.415 1.825 1.00 94.06 108 THR A CA 1
ATOM 845 C C . THR A 1 108 ? 3.505 -3.953 1.157 1.00 94.06 108 THR A C 1
ATOM 847 O O . THR A 1 108 ? 3.540 -4.097 -0.070 1.00 94.06 108 THR A O 1
ATOM 850 N N . PRO A 1 109 ? 4.529 -4.375 1.928 1.00 94.44 109 PRO A N 1
ATOM 851 C CA . PRO A 1 109 ? 5.697 -5.079 1.381 1.00 94.44 109 PRO A CA 1
ATOM 852 C C . PRO A 1 109 ? 5.320 -6.332 0.580 1.00 94.44 109 PRO A C 1
ATOM 854 O O . PRO A 1 109 ? 5.948 -6.682 -0.423 1.00 94.44 109 PRO A O 1
ATOM 857 N N . ARG A 1 110 ? 4.238 -7.004 0.990 1.00 92.25 110 ARG A N 1
ATOM 858 C CA . ARG A 1 110 ? 3.692 -8.164 0.284 1.00 92.25 110 ARG A CA 1
ATOM 859 C C . ARG A 1 110 ? 3.154 -7.790 -1.101 1.00 92.25 110 ARG A C 1
ATOM 861 O O . ARG A 1 110 ? 3.436 -8.505 -2.066 1.00 92.25 110 ARG A O 1
ATOM 868 N N . ALA A 1 111 ? 2.432 -6.674 -1.214 1.00 92.88 111 ALA A N 1
ATOM 869 C CA . ALA A 1 111 ? 1.979 -6.132 -2.492 1.00 92.88 111 ALA A CA 1
ATOM 870 C C . ALA A 1 111 ? 3.160 -5.703 -3.373 1.00 92.88 111 ALA A C 1
ATOM 872 O O . ALA A 1 111 ? 3.209 -6.121 -4.529 1.00 92.88 111 ALA A O 1
ATOM 873 N N . LYS A 1 112 ? 4.162 -5.005 -2.815 1.00 94.81 112 LYS A N 1
ATOM 874 C CA . LYS A 1 112 ? 5.417 -4.671 -3.514 1.00 94.81 112 LYS A CA 1
ATOM 875 C C . LYS A 1 112 ? 6.042 -5.908 -4.147 1.00 94.81 112 LYS A C 1
ATOM 877 O O . LYS A 1 112 ? 6.229 -5.964 -5.360 1.00 94.81 112 LYS A O 1
ATOM 882 N N . LYS A 1 113 ? 6.289 -6.952 -3.349 1.00 94.00 113 LYS A N 1
ATOM 883 C CA . LYS A 1 113 ? 6.873 -8.209 -3.840 1.00 94.00 113 LYS A CA 1
ATOM 884 C C . LYS A 1 113 ? 6.048 -8.821 -4.976 1.00 94.00 113 LYS A C 1
ATOM 886 O O . LYS A 1 113 ? 6.623 -9.291 -5.957 1.00 94.00 113 LYS A O 1
ATOM 891 N N . ARG A 1 114 ? 4.715 -8.811 -4.863 1.00 93.06 114 ARG A N 1
ATOM 892 C CA . ARG A 1 114 ? 3.822 -9.352 -5.895 1.00 93.06 114 ARG A CA 1
ATOM 893 C C . ARG A 1 114 ? 3.889 -8.542 -7.189 1.00 93.06 114 ARG A C 1
ATOM 895 O O . ARG A 1 114 ? 4.082 -9.145 -8.241 1.00 93.06 114 ARG A O 1
ATOM 9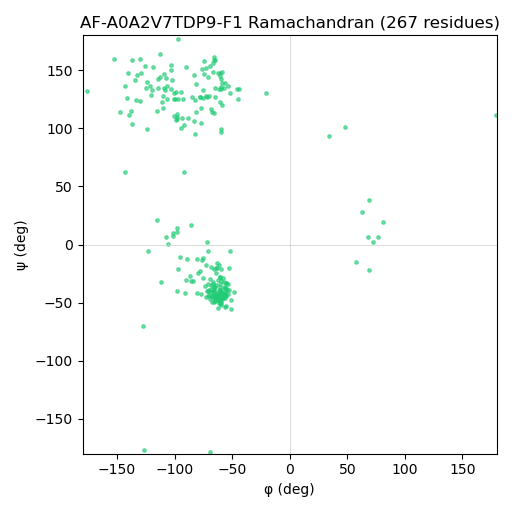02 N N . VAL A 1 115 ? 3.773 -7.220 -7.120 1.00 93.12 115 VAL A N 1
ATOM 903 C CA . VAL A 1 115 ? 3.815 -6.338 -8.298 1.00 93.12 115 VAL A CA 1
ATOM 904 C C . VAL A 1 115 ? 5.154 -6.458 -9.009 1.00 93.12 115 VAL A C 1
ATOM 906 O O . VAL A 1 115 ? 5.177 -6.778 -10.193 1.00 93.12 115 VAL A O 1
ATOM 909 N N . LEU A 1 116 ? 6.268 -6.334 -8.283 1.00 93.69 116 LEU A N 1
ATOM 910 C CA . LEU A 1 116 ? 7.597 -6.456 -8.886 1.00 93.69 116 LEU A CA 1
ATOM 911 C C . LEU A 1 116 ? 7.809 -7.839 -9.517 1.00 93.69 116 LEU A C 1
ATOM 913 O O . LEU A 1 116 ? 8.402 -7.930 -10.584 1.00 93.69 116 LEU A O 1
ATOM 917 N N . SER A 1 117 ? 7.282 -8.917 -8.918 1.00 92.56 117 SER A N 1
ATOM 918 C CA . SER A 1 117 ? 7.352 -10.253 -9.533 1.00 92.56 117 SER A CA 1
ATOM 919 C C . SER A 1 117 ? 6.572 -10.356 -10.848 1.00 92.56 117 SER A C 1
ATOM 921 O O . SER A 1 117 ? 7.033 -11.021 -11.769 1.00 92.56 117 SER A O 1
ATOM 923 N N . LEU A 1 118 ? 5.415 -9.689 -10.951 1.00 90.94 118 LEU A N 1
ATOM 924 C CA . LEU A 1 118 ? 4.608 -9.669 -12.173 1.00 90.94 118 LEU A CA 1
ATOM 925 C C . LEU A 1 118 ? 5.295 -8.857 -13.274 1.00 90.94 118 LEU A C 1
ATOM 927 O O . LEU A 1 118 ? 5.352 -9.314 -14.411 1.00 90.94 118 LEU A O 1
ATOM 931 N N . TYR A 1 119 ? 5.847 -7.693 -12.924 1.00 90.62 119 TYR A N 1
ATOM 932 C CA . TYR A 1 119 ? 6.586 -6.848 -13.862 1.00 90.62 119 TYR A CA 1
ATOM 933 C C . TYR A 1 119 ? 7.840 -7.559 -14.375 1.00 90.62 119 TYR A C 1
ATOM 935 O O . TYR A 1 119 ? 8.052 -7.589 -15.582 1.00 90.62 119 TYR A O 1
ATOM 943 N N . ARG A 1 120 ? 8.616 -8.202 -13.488 1.00 90.31 120 ARG A N 1
ATOM 944 C CA . ARG A 1 120 ? 9.788 -9.003 -13.882 1.00 90.31 120 ARG A CA 1
ATOM 945 C C . ARG A 1 120 ? 9.400 -10.133 -14.818 1.00 90.31 120 ARG A C 1
ATOM 947 O O . ARG A 1 120 ? 9.919 -10.194 -15.915 1.00 90.31 120 ARG A O 1
ATOM 954 N N . ALA A 1 121 ? 8.415 -10.952 -14.450 1.00 88.75 121 ALA A N 1
ATOM 955 C CA . ALA A 1 121 ? 7.983 -12.057 -15.305 1.00 88.75 121 ALA A CA 1
ATOM 956 C C . ALA A 1 121 ? 7.488 -11.586 -16.688 1.00 88.75 121 ALA A C 1
ATOM 958 O O . ALA A 1 121 ? 7.771 -12.231 -17.696 1.00 88.75 121 ALA A O 1
ATOM 959 N N . GLY A 1 122 ? 6.757 -10.466 -16.745 1.00 87.88 122 GLY A N 1
ATOM 960 C CA . GLY A 1 122 ? 6.283 -9.887 -18.004 1.00 87.88 122 GLY A CA 1
ATOM 961 C C . GLY A 1 122 ? 7.415 -9.336 -18.877 1.00 87.88 122 GLY A C 1
ATOM 962 O O . GLY A 1 122 ? 7.444 -9.597 -20.083 1.00 87.88 122 GLY A O 1
ATOM 963 N N . LEU A 1 123 ? 8.358 -8.610 -18.272 1.00 86.00 123 LEU A N 1
ATOM 964 C CA . LEU A 1 123 ? 9.518 -8.056 -18.969 1.00 86.00 123 LEU A CA 1
ATOM 965 C C . LEU A 1 123 ? 10.489 -9.152 -19.397 1.00 86.00 123 LEU A C 1
ATOM 967 O O . LEU A 1 123 ? 10.839 -9.187 -20.568 1.00 86.00 123 LEU A O 1
ATOM 971 N N . ASP A 1 124 ? 10.829 -10.096 -18.520 1.00 85.19 124 ASP A N 1
ATOM 972 C CA . ASP A 1 124 ? 11.702 -11.234 -18.829 1.00 85.19 124 ASP A CA 1
ATOM 973 C C . ASP A 1 124 ? 11.152 -12.048 -20.005 1.00 85.19 124 ASP A C 1
ATOM 975 O O . ASP A 1 124 ? 11.896 -12.409 -20.918 1.00 85.19 124 ASP A O 1
ATOM 979 N N . GLY A 1 125 ? 9.840 -12.308 -20.022 1.00 85.38 125 GLY A N 1
ATOM 980 C CA . GLY A 1 125 ? 9.186 -13.015 -21.122 1.00 85.38 125 GLY A CA 1
ATOM 981 C C . GLY A 1 125 ? 9.265 -12.246 -22.442 1.00 85.38 125 GLY A C 1
ATOM 982 O O . GLY A 1 125 ? 9.608 -12.823 -23.475 1.00 85.38 125 GLY A O 1
ATOM 983 N N . THR A 1 126 ? 9.0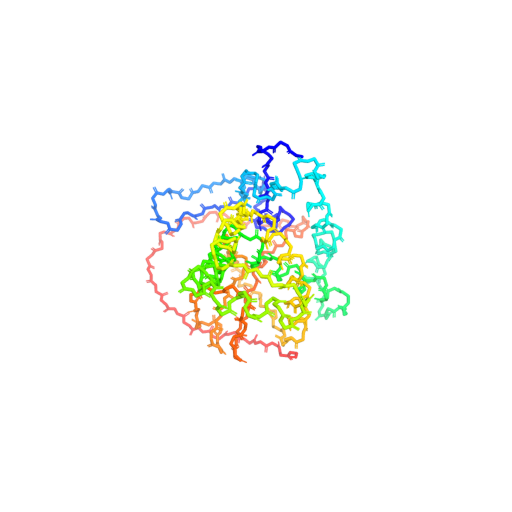06 -10.938 -22.403 1.00 86.19 126 THR A N 1
ATOM 984 C CA . THR A 1 126 ? 9.087 -10.061 -23.583 1.00 86.19 126 THR A CA 1
ATOM 985 C C . THR A 1 126 ? 10.522 -9.972 -24.104 1.00 86.19 126 THR A C 1
ATOM 987 O O . THR A 1 126 ? 10.770 -10.171 -25.292 1.00 86.19 126 THR A O 1
ATOM 990 N N . TRP A 1 127 ? 11.473 -9.758 -23.198 1.00 86.25 127 TRP A N 1
ATOM 991 C CA . TRP A 1 127 ? 12.897 -9.630 -23.476 1.00 86.25 127 TRP A CA 1
ATOM 992 C C . TRP A 1 127 ? 13.484 -10.905 -24.074 1.00 86.25 127 TRP A C 1
ATOM 994 O O . TRP A 1 127 ? 14.143 -10.873 -25.112 1.00 86.25 127 TRP A O 1
ATOM 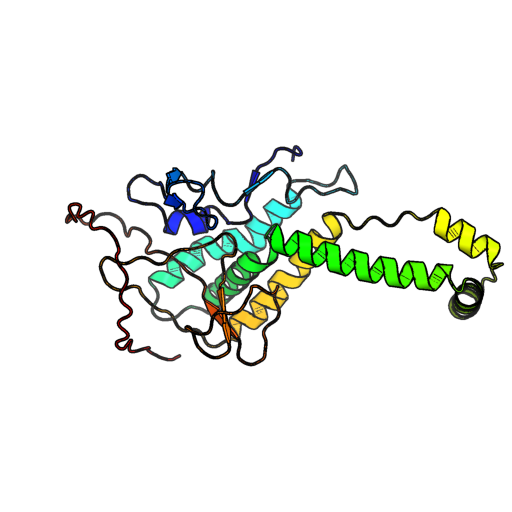1004 N N . THR A 1 128 ? 13.181 -12.051 -23.461 1.00 87.00 128 THR A N 1
ATOM 1005 C CA . THR A 1 128 ? 13.567 -13.368 -23.983 1.00 87.00 128 THR A CA 1
ATOM 1006 C C . THR A 1 128 ? 12.970 -13.590 -25.370 1.00 87.00 128 THR A C 1
ATOM 1008 O O . THR A 1 128 ? 13.666 -14.061 -26.268 1.00 87.00 128 THR A O 1
ATOM 1011 N N . GLY A 1 129 ? 11.709 -13.195 -25.572 1.00 89.00 129 GLY A N 1
ATOM 1012 C CA . GLY A 1 129 ? 11.039 -13.245 -26.869 1.00 89.00 129 GLY A CA 1
ATOM 1013 C C . GLY A 1 129 ? 11.798 -12.472 -27.946 1.00 89.00 129 GLY A C 1
ATOM 1014 O O . GLY A 1 129 ? 12.166 -13.056 -28.966 1.00 89.00 129 GLY A O 1
ATOM 1015 N N . TRP A 1 130 ? 12.109 -11.201 -27.687 1.00 90.81 130 TRP A N 1
ATOM 1016 C CA . TRP A 1 130 ? 12.882 -10.342 -28.589 1.00 90.81 130 TRP A CA 1
ATOM 1017 C C . TRP A 1 130 ? 14.265 -10.908 -28.910 1.00 90.81 130 TRP A C 1
ATOM 1019 O O . TRP A 1 130 ? 14.636 -10.991 -30.079 1.00 90.81 130 TRP A O 1
ATOM 1029 N N . ARG A 1 131 ? 15.004 -11.373 -27.896 1.00 89.88 131 ARG A N 1
ATOM 1030 C CA . ARG A 1 131 ? 16.339 -11.963 -28.092 1.00 89.88 131 ARG A CA 1
ATOM 1031 C C . ARG A 1 131 ? 16.313 -13.282 -28.854 1.00 89.88 131 ARG A C 1
ATOM 1033 O O . ARG A 1 131 ? 17.245 -13.567 -29.595 1.00 89.88 131 ARG A O 1
ATOM 1040 N N . SER A 1 132 ? 15.276 -14.099 -28.668 1.00 93.44 132 SER A N 1
ATOM 1041 C CA . SER A 1 132 ? 15.154 -15.393 -29.353 1.00 93.44 132 SER A CA 1
ATOM 1042 C C . SER A 1 132 ? 14.813 -15.260 -30.839 1.00 93.44 132 SER A C 1
ATOM 1044 O O . SER A 1 132 ? 14.989 -16.217 -31.592 1.00 93.44 132 SER A O 1
ATOM 1046 N N . LYS A 1 133 ? 14.323 -14.085 -31.259 1.00 94.56 133 LYS A N 1
ATOM 1047 C CA . LYS A 1 133 ? 13.854 -13.816 -32.621 1.00 94.56 133 LYS A CA 1
ATOM 1048 C C . LYS A 1 133 ? 14.197 -12.391 -33.085 1.00 94.56 133 LYS A C 1
ATOM 1050 O O . LYS A 1 133 ? 13.291 -11.602 -33.379 1.00 94.56 133 LYS A O 1
ATOM 1055 N N . PRO A 1 134 ? 15.491 -12.044 -33.173 1.00 93.75 134 PRO A N 1
ATOM 1056 C CA . PRO A 1 134 ? 15.912 -10.690 -33.525 1.00 93.75 134 PRO A CA 1
ATOM 1057 C C . PRO A 1 134 ? 15.452 -10.284 -34.935 1.00 93.75 134 PRO A C 1
ATOM 1059 O O . PRO A 1 134 ? 15.120 -9.121 -35.147 1.00 93.75 134 PRO A O 1
ATOM 1062 N N . ASP A 1 135 ? 15.321 -11.237 -35.863 1.00 95.31 135 ASP A N 1
ATOM 1063 C CA . ASP A 1 135 ? 14.818 -11.004 -37.225 1.00 95.31 135 ASP A CA 1
ATOM 1064 C C . ASP A 1 135 ? 13.355 -10.531 -37.235 1.00 95.31 135 ASP A C 1
ATOM 1066 O O . ASP A 1 135 ? 12.996 -9.596 -37.954 1.00 95.31 135 ASP A O 1
ATOM 1070 N N . GLU A 1 136 ? 12.494 -11.161 -36.422 1.00 95.06 136 GLU A N 1
ATOM 1071 C CA . GLU A 1 136 ? 11.076 -10.789 -36.316 1.00 95.06 136 GLU A CA 1
ATOM 1072 C C . GLU A 1 136 ? 10.930 -9.381 -35.722 1.00 95.06 136 GLU A C 1
ATOM 1074 O O . GLU A 1 136 ? 10.107 -8.591 -36.199 1.00 95.06 136 GLU A O 1
ATOM 1079 N N . LEU A 1 137 ? 11.759 -9.044 -34.726 1.00 92.69 137 LEU A N 1
ATOM 1080 C CA . LEU A 1 137 ? 11.800 -7.711 -34.128 1.00 92.69 137 LEU A CA 1
ATOM 1081 C C . LEU A 1 137 ? 12.334 -6.658 -35.112 1.00 92.69 137 LEU A C 1
ATOM 1083 O O . LEU A 1 137 ? 11.715 -5.606 -35.262 1.00 92.69 137 LEU A O 1
ATOM 1087 N N . ALA A 1 138 ? 13.417 -6.948 -35.839 1.00 93.56 138 ALA A N 1
ATOM 1088 C CA . ALA A 1 138 ? 13.954 -6.065 -36.876 1.00 93.56 138 ALA A CA 1
ATOM 1089 C C . ALA A 1 138 ? 12.907 -5.771 -37.962 1.00 93.56 138 ALA A C 1
ATOM 1091 O O . ALA A 1 138 ? 12.719 -4.622 -38.366 1.00 93.56 138 ALA A O 1
ATOM 1092 N N . ALA A 1 139 ? 12.175 -6.800 -38.400 1.00 94.50 139 ALA A N 1
ATOM 1093 C CA . ALA A 1 139 ? 11.092 -6.646 -39.363 1.00 94.50 139 ALA A CA 1
ATOM 1094 C C . ALA A 1 139 ? 9.921 -5.824 -38.799 1.00 94.50 139 ALA A C 1
ATOM 1096 O O . ALA A 1 139 ? 9.310 -5.063 -39.547 1.00 94.50 139 ALA A O 1
ATOM 1097 N N . ALA A 1 140 ? 9.593 -5.965 -37.511 1.00 93.06 140 ALA A N 1
ATOM 1098 C CA . ALA A 1 140 ? 8.571 -5.147 -36.856 1.00 93.06 140 ALA A CA 1
ATOM 1099 C C . ALA A 1 140 ? 8.977 -3.669 -36.790 1.00 93.06 140 ALA A C 1
ATOM 1101 O O . ALA A 1 140 ? 8.223 -2.821 -37.259 1.00 93.06 140 ALA A O 1
ATOM 1102 N N . ILE A 1 141 ? 10.198 -3.370 -36.340 1.00 92.00 141 ILE A N 1
ATOM 1103 C CA . ILE A 1 141 ? 10.736 -2.001 -36.300 1.00 92.00 141 ILE A CA 1
ATOM 1104 C C . ILE A 1 141 ? 10.748 -1.380 -37.702 1.00 92.00 141 ILE A C 1
ATOM 1106 O O . ILE A 1 141 ? 10.335 -0.234 -37.878 1.00 92.00 141 ILE A O 1
ATOM 1110 N N . ALA A 1 142 ? 11.144 -2.144 -38.722 1.00 94.94 142 ALA A N 1
ATOM 1111 C CA . ALA A 1 142 ? 11.129 -1.669 -40.101 1.00 94.94 142 ALA A CA 1
ATOM 1112 C C . ALA A 1 142 ? 9.715 -1.354 -40.612 1.00 94.94 142 ALA A C 1
ATOM 1114 O O . ALA A 1 142 ? 9.555 -0.413 -41.388 1.00 94.94 142 ALA A O 1
ATOM 1115 N N . ARG A 1 143 ? 8.692 -2.110 -40.190 1.00 95.69 143 ARG A N 1
ATOM 1116 C CA . ARG A 1 143 ? 7.290 -1.824 -40.540 1.00 95.69 143 ARG A CA 1
ATOM 1117 C C . ARG A 1 143 ? 6.764 -0.576 -39.839 1.00 95.69 143 ARG A C 1
ATOM 1119 O O . ARG A 1 143 ? 6.119 0.236 -40.494 1.00 95.69 143 ARG A O 1
ATOM 1126 N N . ASP A 1 144 ? 7.049 -0.428 -38.550 1.00 94.62 144 ASP A N 1
ATOM 1127 C CA . ASP A 1 144 ? 6.438 0.615 -37.720 1.00 94.62 144 ASP A CA 1
ATOM 1128 C C . ASP A 1 144 ? 7.172 1.961 -37.836 1.00 94.62 144 ASP A C 1
ATOM 1130 O O . ASP A 1 144 ? 6.555 3.022 -37.756 1.00 94.62 144 ASP A O 1
ATOM 1134 N N . HIS A 1 145 ? 8.487 1.926 -38.070 1.00 92.44 145 HIS A N 1
ATOM 1135 C CA . HIS A 1 145 ? 9.353 3.109 -38.059 1.00 92.44 145 HIS A CA 1
ATOM 1136 C C . HIS A 1 145 ? 10.126 3.334 -39.366 1.00 92.44 145 HIS A C 1
ATOM 1138 O O . HIS A 1 145 ? 10.817 4.341 -39.498 1.00 92.44 145 HIS A O 1
ATOM 1144 N N . GLY A 1 146 ? 10.044 2.419 -40.340 1.00 92.62 146 GLY A N 1
ATOM 1145 C CA . GLY A 1 146 ? 10.743 2.542 -41.627 1.00 92.62 146 GLY A CA 1
ATOM 1146 C C . GLY A 1 146 ? 12.262 2.339 -41.557 1.00 92.62 146 GLY A C 1
ATOM 1147 O O . GLY A 1 146 ? 12.939 2.438 -42.581 1.00 92.62 146 GLY A O 1
ATOM 1148 N N . VAL A 1 147 ? 12.810 2.038 -40.376 1.00 90.62 147 VAL A N 1
ATOM 1149 C CA . VAL A 1 147 ? 14.248 1.842 -40.158 1.00 90.62 147 VAL A CA 1
ATOM 1150 C C . VAL A 1 147 ? 14.579 0.355 -40.196 1.00 90.62 147 VAL A C 1
ATOM 1152 O O . VAL A 1 147 ? 14.004 -0.443 -39.458 1.00 90.62 147 VAL A O 1
ATOM 1155 N N . ARG A 1 148 ? 15.522 -0.030 -41.058 1.00 91.06 148 ARG A N 1
ATOM 1156 C CA . ARG A 1 148 ? 16.019 -1.408 -41.127 1.00 91.06 148 ARG A CA 1
ATOM 1157 C C . ARG A 1 148 ? 17.243 -1.562 -40.240 1.00 91.06 148 ARG A C 1
ATOM 1159 O O . ARG A 1 148 ? 18.229 -0.857 -40.429 1.00 91.06 148 ARG A O 1
ATOM 1166 N N . HIS A 1 149 ? 17.177 -2.527 -39.336 1.00 90.88 149 HIS A N 1
ATOM 1167 C CA . HIS A 1 149 ? 18.309 -2.962 -38.531 1.00 90.88 149 HIS A CA 1
ATOM 1168 C C . HIS A 1 149 ? 18.704 -4.380 -38.926 1.00 90.88 149 HIS A C 1
ATOM 1170 O O . HIS A 1 149 ? 17.843 -5.204 -39.237 1.00 90.88 149 HIS A O 1
ATOM 1176 N N . ASP A 1 150 ? 20.005 -4.653 -38.907 1.00 93.56 150 ASP A N 1
ATOM 1177 C CA . ASP A 1 150 ? 20.502 -6.022 -38.947 1.00 93.56 150 ASP A CA 1
ATOM 1178 C C . ASP A 1 150 ? 20.199 -6.719 -37.603 1.00 93.56 150 ASP A C 1
ATOM 1180 O O . ASP A 1 150 ? 20.272 -6.063 -36.556 1.00 93.56 150 ASP A O 1
ATOM 1184 N N . PRO A 1 151 ? 19.873 -8.022 -37.582 1.00 91.75 151 PRO A N 1
ATOM 1185 C CA . PRO A 1 151 ? 19.596 -8.751 -36.347 1.00 91.75 151 PRO A CA 1
ATOM 1186 C C . PRO A 1 151 ? 20.724 -8.674 -35.310 1.00 91.75 151 PRO A C 1
ATOM 1188 O O . PRO A 1 151 ? 20.439 -8.618 -34.113 1.00 91.75 151 PRO A O 1
ATOM 1191 N N . ALA A 1 152 ? 21.994 -8.604 -35.733 1.00 93.06 152 ALA A N 1
ATOM 1192 C CA . ALA A 1 152 ? 23.110 -8.429 -34.802 1.00 93.06 152 ALA A CA 1
ATOM 1193 C C . ALA A 1 152 ? 23.065 -7.058 -34.106 1.00 93.06 152 ALA A C 1
ATOM 1195 O O . ALA A 1 152 ? 23.272 -6.979 -32.896 1.00 93.06 152 ALA A O 1
ATOM 1196 N N . ALA A 1 153 ? 22.704 -5.998 -34.838 1.00 91.62 153 ALA A N 1
ATOM 1197 C CA . ALA A 1 153 ? 22.525 -4.660 -34.273 1.00 91.62 153 ALA A CA 1
ATOM 1198 C C . ALA A 1 153 ? 21.336 -4.599 -33.297 1.00 91.62 153 ALA A C 1
ATOM 1200 O O . ALA A 1 153 ? 21.385 -3.868 -32.311 1.00 91.62 153 ALA A O 1
ATOM 1201 N N . ILE A 1 154 ? 20.280 -5.391 -33.530 1.00 92.25 154 ILE A N 1
ATOM 1202 C CA . ILE A 1 154 ? 19.175 -5.539 -32.570 1.00 92.25 154 ILE A CA 1
ATOM 1203 C C . ILE A 1 154 ? 19.658 -6.190 -31.273 1.00 92.25 154 ILE A C 1
ATOM 1205 O O . ILE A 1 154 ? 19.320 -5.707 -30.196 1.00 92.25 154 ILE A O 1
ATOM 1209 N N . LEU A 1 155 ? 20.444 -7.266 -31.351 1.00 91.19 155 LEU A N 1
ATOM 1210 C CA . LEU A 1 155 ? 20.973 -7.925 -30.155 1.00 91.19 155 LEU A CA 1
ATOM 1211 C C . LEU A 1 155 ? 21.905 -7.004 -29.361 1.00 91.19 155 LEU A C 1
ATOM 1213 O O . LEU A 1 155 ? 21.772 -6.933 -28.142 1.00 91.19 155 LEU A O 1
ATOM 1217 N N . GLU A 1 156 ? 22.774 -6.257 -30.045 1.00 91.31 156 GLU A N 1
ATOM 1218 C CA . GLU A 1 156 ? 23.645 -5.259 -29.415 1.00 91.31 156 GLU A CA 1
ATOM 1219 C C . GLU A 1 156 ? 22.832 -4.152 -28.733 1.00 91.31 156 GLU A C 1
ATOM 1221 O O . GLU A 1 156 ? 23.092 -3.808 -27.583 1.00 91.31 156 GLU A O 1
ATOM 1226 N N . MET A 1 157 ? 21.800 -3.635 -29.405 1.00 88.25 157 MET A N 1
ATOM 1227 C CA . MET A 1 157 ? 20.892 -2.650 -28.822 1.00 88.25 157 MET A CA 1
ATOM 1228 C C . MET A 1 157 ? 20.213 -3.201 -27.564 1.00 88.25 157 MET A C 1
ATOM 1230 O O . MET A 1 157 ? 20.164 -2.517 -26.546 1.00 88.25 157 MET A O 1
ATOM 1234 N N . LEU A 1 158 ? 19.713 -4.439 -27.602 1.00 88.06 158 LEU A N 1
ATOM 1235 C CA . LEU A 1 158 ? 19.136 -5.075 -26.419 1.00 88.06 158 LEU A CA 1
ATOM 1236 C C . LEU A 1 158 ? 20.189 -5.195 -25.305 1.00 88.06 158 LEU A C 1
ATOM 1238 O O . LEU A 1 158 ? 19.898 -4.838 -24.173 1.00 88.06 158 LEU A O 1
ATOM 1242 N N . ASP A 1 159 ? 21.424 -5.602 -25.601 1.00 87.12 159 ASP A N 1
ATOM 1243 C CA . ASP A 1 159 ? 22.502 -5.679 -24.599 1.00 87.12 159 ASP A CA 1
ATOM 1244 C C . ASP A 1 159 ? 22.836 -4.328 -23.940 1.00 87.12 159 ASP A C 1
ATOM 1246 O O . ASP A 1 159 ? 23.263 -4.301 -22.784 1.00 87.12 159 ASP A O 1
ATOM 1250 N N . GLN A 1 160 ? 22.613 -3.211 -24.637 1.00 85.25 160 GLN A N 1
ATOM 1251 C CA . GLN A 1 160 ? 22.818 -1.865 -24.093 1.00 85.25 160 GLN A CA 1
ATOM 1252 C C . GLN A 1 160 ? 21.718 -1.432 -23.112 1.00 85.25 160 GLN A C 1
ATOM 1254 O O . GLN A 1 160 ? 21.990 -0.642 -22.206 1.00 85.25 160 GLN A O 1
ATOM 1259 N N . TYR A 1 161 ? 20.488 -1.930 -23.260 1.00 77.31 161 TYR A N 1
ATOM 1260 C CA . TYR A 1 161 ? 19.387 -1.571 -22.369 1.00 77.31 161 TYR A CA 1
ATOM 1261 C C . TYR A 1 161 ? 19.280 -2.560 -21.202 1.00 77.31 161 TYR A C 1
ATOM 1263 O O . TYR A 1 161 ? 18.729 -3.653 -21.328 1.00 77.31 161 TYR A O 1
ATOM 1271 N N . GLN A 1 162 ? 19.759 -2.152 -20.025 1.00 65.88 162 GLN A N 1
ATOM 1272 C CA . GLN A 1 162 ? 19.425 -2.826 -18.769 1.00 65.88 162 GLN A CA 1
ATOM 1273 C C . GLN A 1 162 ? 18.061 -2.329 -18.280 1.00 65.88 162 GLN A C 1
ATOM 1275 O O . GLN A 1 162 ? 17.900 -1.157 -17.950 1.00 65.88 162 GLN A O 1
ATOM 1280 N N . PHE A 1 163 ? 17.068 -3.219 -18.251 1.00 71.81 163 PHE A N 1
ATOM 1281 C CA . PHE A 1 163 ? 15.756 -2.930 -17.675 1.00 71.81 163 PHE A CA 1
ATOM 1282 C C . PHE A 1 163 ? 15.671 -3.492 -16.261 1.00 71.81 163 PHE A C 1
ATOM 1284 O O . PHE A 1 163 ? 15.507 -4.698 -16.077 1.00 71.81 163 PHE A O 1
ATOM 1291 N N . ASP A 1 164 ? 15.707 -2.609 -15.267 1.00 78.50 164 ASP A N 1
ATOM 1292 C CA . ASP A 1 164 ? 15.517 -2.993 -13.875 1.00 78.50 164 ASP A CA 1
ATOM 1293 C C . ASP A 1 164 ? 14.099 -2.685 -13.394 1.00 78.50 164 ASP A C 1
ATOM 1295 O O . ASP A 1 164 ? 13.603 -1.560 -13.425 1.00 78.50 164 ASP A O 1
ATOM 1299 N N . VAL A 1 165 ? 13.430 -3.715 -12.876 1.00 87.06 165 VAL A N 1
ATOM 1300 C CA . VAL A 1 165 ? 12.150 -3.552 -12.183 1.00 87.06 165 VAL A CA 1
ATOM 1301 C C . VAL A 1 165 ? 12.422 -3.138 -10.741 1.00 87.06 165 VAL A C 1
ATOM 1303 O O . VAL A 1 165 ? 12.666 -3.982 -9.860 1.00 87.06 165 VAL A O 1
ATOM 1306 N N . THR A 1 166 ? 12.378 -1.826 -10.519 1.00 90.69 166 THR A N 1
ATOM 1307 C CA . THR A 1 166 ? 12.676 -1.163 -9.244 1.00 90.69 166 THR A CA 1
ATOM 1308 C C . THR A 1 166 ? 11.414 -0.844 -8.434 1.00 90.69 166 THR A C 1
ATOM 1310 O O . THR A 1 166 ? 10.288 -1.088 -8.866 1.00 90.69 166 THR A O 1
ATOM 1313 N N . THR A 1 167 ? 11.594 -0.288 -7.228 1.00 91.62 167 THR A N 1
ATOM 1314 C CA . THR A 1 167 ? 10.493 0.176 -6.363 1.00 91.62 167 THR A CA 1
ATOM 1315 C C . THR A 1 167 ? 9.548 1.143 -7.086 1.00 91.62 167 THR A C 1
ATOM 1317 O O . THR A 1 167 ? 8.346 1.072 -6.840 1.00 91.62 167 THR A O 1
ATOM 1320 N N . ASN A 1 168 ? 10.057 1.972 -8.002 1.00 91.19 168 ASN A N 1
ATOM 1321 C CA . ASN A 1 168 ? 9.270 2.920 -8.794 1.00 91.19 168 ASN A CA 1
ATOM 1322 C C . ASN A 1 168 ? 8.075 2.263 -9.486 1.00 91.19 168 ASN A C 1
ATOM 1324 O O . ASN A 1 168 ? 6.948 2.708 -9.310 1.00 91.19 168 ASN A O 1
ATOM 1328 N N . ALA A 1 169 ? 8.295 1.125 -10.154 1.00 92.50 169 ALA A N 1
ATOM 1329 C CA . ALA A 1 169 ? 7.232 0.402 -10.851 1.00 92.50 169 ALA A CA 1
ATOM 1330 C C . ALA A 1 169 ? 6.070 0.014 -9.920 1.00 92.50 169 ALA A C 1
ATOM 1332 O O . ALA A 1 169 ? 4.913 -0.040 -10.337 1.00 92.50 169 ALA A O 1
ATOM 1333 N N . TRP A 1 170 ? 6.364 -0.260 -8.645 1.00 94.88 170 TRP A N 1
ATOM 1334 C CA . TRP A 1 170 ? 5.334 -0.514 -7.645 1.00 94.88 170 TRP A CA 1
ATOM 1335 C C . TRP A 1 170 ? 4.655 0.770 -7.161 1.00 94.88 170 TRP A C 1
ATOM 1337 O O . TRP A 1 170 ? 3.432 0.758 -7.034 1.00 94.88 170 TRP A O 1
ATOM 1347 N N . LEU A 1 171 ? 5.404 1.851 -6.915 1.00 94.19 171 LEU A N 1
ATOM 1348 C CA . LEU A 1 171 ? 4.842 3.139 -6.488 1.00 94.19 171 LEU A CA 1
ATOM 1349 C C . LEU A 1 171 ? 3.869 3.696 -7.537 1.00 94.19 171 LEU A C 1
ATOM 1351 O O . LEU A 1 171 ? 2.719 3.983 -7.202 1.00 94.19 171 LEU A O 1
ATOM 1355 N N . ASP A 1 172 ? 4.268 3.710 -8.809 1.00 92.12 172 ASP A N 1
ATOM 1356 C CA . ASP A 1 172 ? 3.422 4.142 -9.929 1.00 92.12 172 ASP A CA 1
ATOM 1357 C C . ASP A 1 172 ? 2.157 3.283 -10.032 1.00 92.12 172 ASP A C 1
ATOM 1359 O O . ASP A 1 172 ? 1.029 3.775 -10.182 1.00 92.12 172 ASP A O 1
ATOM 1363 N N . PHE A 1 173 ? 2.332 1.964 -9.901 1.00 93.25 173 PHE A N 1
ATOM 1364 C CA . PHE A 1 173 ? 1.226 1.018 -9.925 1.00 93.25 173 PHE A CA 1
ATOM 1365 C C . PHE A 1 173 ? 0.217 1.310 -8.809 1.00 93.25 173 PHE A C 1
ATOM 1367 O O . PHE A 1 173 ? -0.985 1.374 -9.080 1.00 93.25 173 PHE A O 1
ATOM 1374 N N . ILE A 1 174 ? 0.660 1.493 -7.560 1.00 93.81 174 ILE A N 1
ATOM 1375 C CA . ILE A 1 174 ? -0.268 1.698 -6.440 1.00 93.81 174 ILE A CA 1
ATOM 1376 C C . ILE A 1 174 ? -0.912 3.080 -6.456 1.00 93.81 174 ILE A C 1
ATOM 1378 O O . ILE A 1 174 ? -2.105 3.152 -6.156 1.00 93.81 174 ILE A O 1
ATOM 1382 N N . GLN A 1 175 ? -0.206 4.136 -6.878 1.00 92.94 175 GLN A N 1
ATOM 1383 C CA . GLN A 1 175 ? -0.819 5.456 -7.077 1.00 92.94 175 GLN A CA 1
ATOM 1384 C C . GLN A 1 175 ? -1.986 5.371 -8.066 1.00 92.94 175 GLN A C 1
ATOM 1386 O O . GLN A 1 175 ? -3.080 5.872 -7.798 1.00 92.94 175 GLN A O 1
ATOM 1391 N N . SER A 1 176 ? -1.803 4.642 -9.172 1.00 90.62 176 SER A N 1
ATOM 1392 C CA . SER A 1 176 ? -2.869 4.422 -10.155 1.00 90.62 176 SER A CA 1
ATOM 1393 C C . SER A 1 176 ? -3.994 3.514 -9.638 1.00 90.62 176 SER A C 1
ATOM 1395 O O . SER A 1 176 ? -5.171 3.718 -9.955 1.00 90.62 176 SER A O 1
ATOM 1397 N N . MET A 1 177 ? -3.654 2.469 -8.880 1.00 92.50 177 MET A N 1
ATOM 1398 C CA . MET A 1 177 ? -4.594 1.404 -8.522 1.00 92.50 177 MET A CA 1
ATOM 1399 C C . MET A 1 177 ? -5.435 1.695 -7.286 1.00 92.50 177 MET A C 1
ATOM 1401 O O . MET A 1 177 ? -6.577 1.235 -7.236 1.00 92.50 177 MET A O 1
ATOM 1405 N N . ILE A 1 178 ? -4.924 2.448 -6.311 1.00 94.00 178 ILE A N 1
ATOM 1406 C CA . ILE A 1 178 ? -5.645 2.722 -5.061 1.00 94.00 178 ILE A CA 1
ATOM 1407 C C . ILE A 1 178 ? -6.991 3.394 -5.342 1.00 94.00 178 ILE A C 1
ATOM 1409 O O . ILE A 1 178 ? -8.013 2.923 -4.845 1.00 94.00 178 ILE A O 1
ATOM 1413 N N . ASN A 1 179 ? -7.031 4.402 -6.214 1.00 91.19 179 ASN A N 1
ATOM 1414 C CA . ASN A 1 179 ? -8.279 5.085 -6.564 1.00 91.19 179 ASN A CA 1
ATOM 1415 C C . ASN A 1 179 ? -9.258 4.173 -7.319 1.00 91.19 179 ASN A C 1
ATOM 1417 O O . ASN A 1 179 ? -10.446 4.145 -7.002 1.00 91.19 179 ASN A O 1
ATOM 1421 N N . LYS A 1 180 ? -8.765 3.348 -8.252 1.00 91.44 180 LYS A N 1
ATOM 1422 C CA . LYS A 1 180 ? -9.589 2.384 -9.010 1.00 91.44 180 LYS A CA 1
ATOM 1423 C C . LYS A 1 180 ? -10.204 1.317 -8.103 1.00 91.44 180 LYS A C 1
ATOM 1425 O O . LYS A 1 180 ? -11.369 0.949 -8.259 1.00 91.44 180 LYS A O 1
ATOM 1430 N N . VAL A 1 181 ? -9.425 0.794 -7.156 1.00 90.81 181 VAL A N 1
ATOM 1431 C CA . VAL A 1 181 ? -9.910 -0.182 -6.170 1.00 90.81 181 VAL A CA 1
ATOM 1432 C C . VAL A 1 181 ? -10.841 0.500 -5.168 1.00 90.81 181 VAL A C 1
ATOM 1434 O O . VAL A 1 181 ? -11.896 -0.051 -4.861 1.00 90.81 181 VAL A O 1
ATOM 1437 N N . GLY A 1 182 ? -10.521 1.718 -4.732 1.00 92.31 182 GLY A N 1
ATOM 1438 C CA . GLY A 1 182 ? -11.369 2.533 -3.866 1.00 92.31 182 GLY A CA 1
ATOM 1439 C C . GLY A 1 182 ? -12.744 2.797 -4.478 1.00 92.31 182 GLY A C 1
ATOM 1440 O O . GLY A 1 182 ? -13.755 2.580 -3.821 1.00 92.31 182 GLY A O 1
ATOM 1441 N N . GLU A 1 183 ? -12.819 3.155 -5.759 1.00 92.12 183 GLU A N 1
ATOM 1442 C CA . GLU A 1 183 ? -14.090 3.342 -6.473 1.00 92.12 183 GLU A CA 1
ATOM 1443 C C . GLU A 1 183 ? -14.930 2.055 -6.501 1.00 92.12 183 GLU A C 1
ATOM 1445 O O . GLU A 1 183 ? -16.149 2.083 -6.303 1.00 92.12 183 GLU A O 1
ATOM 1450 N N . ARG A 1 184 ? -14.286 0.897 -6.695 1.00 89.75 184 ARG A N 1
ATOM 1451 C CA . ARG A 1 184 ? -14.975 -0.399 -6.627 1.00 89.75 184 ARG A CA 1
ATOM 1452 C C . ARG A 1 184 ? -15.510 -0.667 -5.226 1.00 89.75 184 ARG A C 1
ATOM 1454 O O . ARG A 1 184 ? -16.685 -0.998 -5.098 1.00 89.75 184 ARG A O 1
ATOM 1461 N N . ILE A 1 185 ? -14.689 -0.478 -4.193 1.00 90.50 185 ILE A N 1
ATOM 1462 C CA . ILE A 1 185 ? -15.083 -0.661 -2.788 1.00 90.50 185 ILE A CA 1
ATOM 1463 C C . ILE A 1 185 ? -16.237 0.277 -2.423 1.00 90.50 185 ILE A C 1
ATOM 1465 O O . ILE A 1 185 ? -17.196 -0.151 -1.781 1.00 90.50 185 ILE A O 1
ATOM 1469 N N . HIS A 1 186 ? -16.209 1.523 -2.894 1.00 92.88 186 HIS A N 1
ATOM 1470 C CA . HIS A 1 186 ? -17.278 2.494 -2.677 1.00 92.88 186 HIS A CA 1
ATOM 1471 C C . HIS A 1 186 ? -18.636 1.977 -3.170 1.00 92.88 186 HIS A C 1
ATOM 1473 O O . HIS A 1 186 ? -19.650 2.152 -2.487 1.00 92.88 186 HIS A O 1
ATOM 1479 N N . ARG A 1 187 ? -18.654 1.298 -4.324 1.00 91.25 187 ARG A N 1
ATOM 1480 C CA . ARG A 1 187 ? -19.857 0.724 -4.952 1.00 91.25 187 ARG A CA 1
ATOM 1481 C C . ARG A 1 187 ? -20.298 -0.616 -4.363 1.00 91.25 187 ARG A C 1
ATOM 1483 O O . ARG A 1 187 ? -21.400 -1.067 -4.665 1.00 91.25 187 ARG A O 1
ATOM 1490 N N . MET A 1 188 ? -19.469 -1.268 -3.549 1.00 89.31 188 MET A N 1
ATOM 1491 C CA . MET A 1 188 ? -19.859 -2.512 -2.881 1.00 89.31 188 MET A CA 1
ATOM 1492 C C . MET A 1 188 ? -20.989 -2.264 -1.881 1.00 89.31 188 MET A C 1
ATOM 1494 O O . MET A 1 188 ? -21.195 -1.150 -1.407 1.00 89.31 188 MET A O 1
ATOM 1498 N N . ARG A 1 189 ? -21.703 -3.316 -1.488 1.00 88.62 189 ARG A N 1
ATOM 1499 C CA . ARG A 1 189 ? -22.617 -3.239 -0.342 1.00 88.62 189 ARG A CA 1
ATOM 1500 C C . ARG A 1 189 ? -21.809 -3.251 0.946 1.00 88.62 189 ARG A C 1
ATOM 1502 O O . ARG A 1 189 ? -20.877 -4.043 1.069 1.00 88.62 189 ARG A O 1
ATOM 1509 N N . TRP A 1 190 ? -22.126 -2.348 1.869 1.00 88.38 190 TRP A N 1
ATOM 1510 C CA . TRP A 1 190 ? -21.383 -2.209 3.119 1.00 88.38 190 TRP A CA 1
ATOM 1511 C C . TRP A 1 190 ? -22.234 -2.720 4.265 1.00 88.38 190 TRP A C 1
ATOM 1513 O O . TRP A 1 190 ? -23.395 -2.349 4.396 1.00 88.38 190 TRP A O 1
ATOM 1523 N N . LEU A 1 191 ? -21.620 -3.540 5.107 1.00 87.44 191 LEU A N 1
ATOM 1524 C CA . LEU A 1 191 ? -22.162 -3.916 6.398 1.00 87.44 191 LEU A CA 1
ATOM 1525 C C . LEU A 1 191 ? -21.172 -3.450 7.458 1.00 87.44 191 LEU A C 1
ATOM 1527 O O . LEU A 1 191 ? -19.971 -3.690 7.335 1.00 87.44 191 LEU A O 1
ATOM 1531 N N . ARG A 1 192 ? -21.680 -2.797 8.501 1.00 86.00 192 ARG A N 1
ATOM 1532 C CA . ARG A 1 192 ? -20.896 -2.496 9.697 1.00 86.00 192 ARG A CA 1
ATOM 1533 C C . ARG A 1 192 ? -21.245 -3.505 10.769 1.00 86.00 192 ARG A C 1
ATOM 1535 O O . ARG A 1 192 ? -22.417 -3.756 11.032 1.00 86.00 192 ARG A O 1
ATOM 1542 N N . VAL A 1 193 ? -20.209 -4.080 11.360 1.00 84.00 193 VAL A N 1
ATOM 1543 C CA . VAL A 1 193 ? -20.324 -5.074 12.421 1.00 84.00 193 VAL A CA 1
ATOM 1544 C C . VAL A 1 193 ? -19.598 -4.531 13.638 1.00 84.00 193 VAL A C 1
ATOM 1546 O O . VAL A 1 193 ? -18.506 -3.977 13.523 1.00 84.00 193 VAL A O 1
ATOM 1549 N N . TYR A 1 194 ? -20.221 -4.693 14.797 1.00 84.06 194 TYR A N 1
ATOM 1550 C CA . TYR A 1 194 ? -19.659 -4.309 16.082 1.00 84.06 194 TYR A CA 1
ATOM 1551 C C . TYR A 1 194 ? -19.268 -5.573 16.840 1.00 84.06 194 TYR A C 1
ATOM 1553 O O . TYR A 1 194 ? -19.942 -6.602 16.734 1.00 84.06 194 TYR A O 1
ATOM 1561 N N . SER A 1 195 ? -18.166 -5.508 17.580 1.00 83.62 195 SER A N 1
ATOM 1562 C CA . SER A 1 195 ? -17.790 -6.591 18.476 1.00 83.62 195 SER A CA 1
ATOM 1563 C C . SER A 1 195 ? -18.765 -6.669 19.655 1.00 83.62 195 SER A C 1
ATOM 1565 O O . SER A 1 195 ? -19.418 -5.685 20.018 1.00 83.62 195 SER A O 1
ATOM 1567 N N . ALA A 1 196 ? -18.889 -7.865 20.233 1.00 85.69 196 ALA A N 1
ATOM 1568 C CA . ALA A 1 196 ? -19.605 -8.039 21.489 1.00 85.69 196 ALA A CA 1
ATOM 1569 C C . ALA A 1 196 ? -18.873 -7.307 22.627 1.00 85.69 196 ALA A C 1
ATOM 1571 O O . ALA A 1 196 ? -17.675 -7.037 22.540 1.00 85.69 196 ALA A O 1
ATOM 1572 N N . GLU A 1 197 ? -19.591 -7.000 23.707 1.00 81.88 197 GLU A N 1
ATOM 1573 C CA . GLU A 1 197 ? -18.990 -6.388 24.891 1.00 81.88 197 GLU A CA 1
ATOM 1574 C C . GLU A 1 197 ? -17.842 -7.252 25.442 1.00 81.88 197 GLU A C 1
ATOM 1576 O O . GLU A 1 197 ? -17.959 -8.473 25.540 1.00 81.88 197 GLU A O 1
ATOM 1581 N N . GLY A 1 198 ? -16.715 -6.613 25.768 1.00 83.38 198 GLY A N 1
ATOM 1582 C CA . GLY A 1 198 ? -15.513 -7.291 26.264 1.00 83.38 198 GLY A CA 1
ATOM 1583 C C . GLY A 1 198 ? -14.682 -8.014 25.197 1.00 83.38 198 GLY A C 1
ATOM 1584 O O . GLY A 1 198 ? -13.723 -8.698 25.552 1.00 83.38 198 GLY A O 1
ATOM 1585 N N . VAL A 1 199 ? -15.021 -7.877 23.910 1.00 84.31 199 VAL A N 1
ATOM 1586 C CA . VAL A 1 199 ? -14.262 -8.443 22.786 1.00 84.31 199 VAL A CA 1
ATOM 1587 C C . VAL A 1 199 ? -13.887 -7.333 21.810 1.00 84.31 199 VAL A C 1
ATOM 1589 O O . VAL A 1 199 ? -14.714 -6.483 21.486 1.00 84.31 199 VAL A O 1
ATOM 1592 N N . ASP A 1 200 ? -12.666 -7.383 21.281 1.00 83.31 200 ASP A N 1
ATOM 1593 C CA . ASP 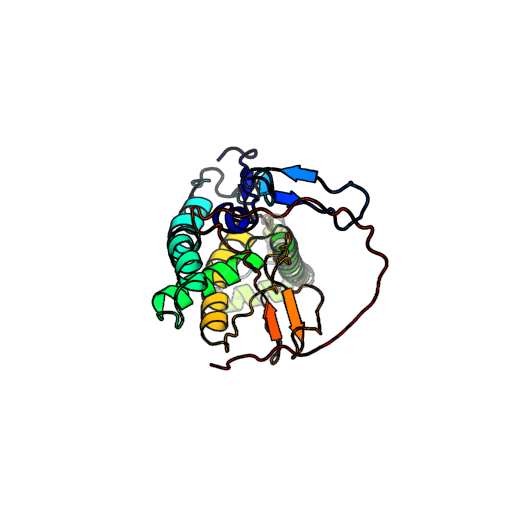A 1 200 ? -12.184 -6.454 20.260 1.00 83.31 200 ASP A CA 1
ATOM 1594 C C . ASP A 1 200 ? -11.813 -7.172 18.964 1.00 83.31 200 ASP A C 1
ATOM 1596 O O . ASP A 1 200 ? -11.438 -8.348 18.944 1.00 83.31 200 ASP A O 1
ATOM 1600 N N . PHE A 1 201 ? -11.912 -6.440 17.855 1.00 86.56 201 PHE A N 1
ATOM 1601 C CA . PHE A 1 201 ? -11.357 -6.892 16.586 1.00 86.56 201 PHE A CA 1
ATOM 1602 C C . PHE A 1 201 ? -9.833 -6.766 16.593 1.00 86.56 201 PHE A C 1
ATOM 1604 O O . PHE A 1 201 ? -9.270 -5.818 17.135 1.00 86.56 201 PHE A O 1
ATOM 1611 N N . VAL A 1 202 ? -9.167 -7.685 15.897 1.00 87.19 202 VAL A N 1
ATOM 1612 C CA . VAL A 1 202 ? -7.725 -7.623 15.636 1.00 87.19 202 VAL A CA 1
ATOM 1613 C C . VAL A 1 202 ? -7.460 -7.165 14.201 1.00 87.19 202 VAL A C 1
ATOM 1615 O O . VAL A 1 202 ? -8.249 -7.435 13.295 1.00 87.19 202 VAL A O 1
ATOM 1618 N N . THR A 1 203 ? -6.336 -6.483 13.983 1.00 89.25 203 THR A N 1
ATOM 1619 C CA . THR A 1 203 ? -5.819 -6.146 12.646 1.00 89.25 203 THR A CA 1
ATOM 1620 C C . THR A 1 203 ? -4.523 -6.910 12.373 1.00 89.25 203 THR A C 1
ATOM 1622 O O . THR A 1 203 ? -3.889 -7.417 13.296 1.00 89.25 203 THR A O 1
ATOM 1625 N N . SER A 1 204 ? -4.112 -6.982 11.105 1.00 88.12 204 SER A N 1
ATOM 1626 C CA . SER A 1 204 ? -2.840 -7.593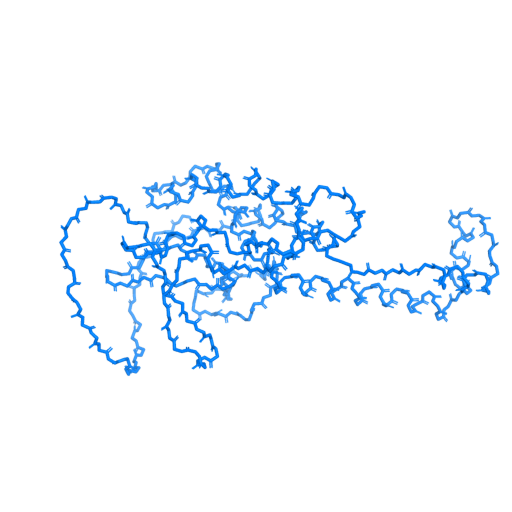 10.699 1.00 88.12 204 SER A CA 1
ATOM 1627 C C . SER A 1 204 ? -1.989 -6.654 9.836 1.00 88.12 204 SER A C 1
ATOM 1629 O O . SER A 1 204 ? -2.358 -5.496 9.616 1.00 88.12 204 SER A O 1
ATOM 1631 N N . ASP A 1 205 ? -0.846 -7.154 9.369 1.00 84.62 205 ASP A N 1
ATOM 1632 C CA . ASP A 1 205 ? 0.033 -6.518 8.379 1.00 84.62 205 ASP A CA 1
ATOM 1633 C C . ASP A 1 205 ? -0.671 -6.291 7.030 1.00 84.62 205 ASP A C 1
ATOM 1635 O O . ASP A 1 205 ? -0.384 -5.323 6.324 1.00 84.62 205 ASP A O 1
ATOM 1639 N N . VAL A 1 206 ? -1.660 -7.129 6.719 1.00 80.44 206 VAL A N 1
ATOM 1640 C CA . VAL A 1 206 ? -2.660 -6.891 5.680 1.00 80.44 206 VAL A CA 1
ATOM 1641 C C . VAL A 1 206 ? -3.922 -6.354 6.361 1.00 80.44 206 VAL A C 1
ATOM 1643 O O . VAL A 1 206 ? -4.614 -7.070 7.086 1.00 80.44 206 VAL A O 1
ATOM 1646 N N . GLY A 1 207 ? -4.240 -5.073 6.168 1.00 83.12 207 GLY A N 1
ATOM 1647 C CA . GLY A 1 207 ? -5.368 -4.435 6.871 1.00 83.12 207 GLY A CA 1
ATOM 1648 C C . GLY A 1 207 ? -6.749 -4.877 6.418 1.00 83.12 207 GLY A C 1
ATOM 1649 O O . GLY A 1 207 ? -7.744 -4.449 6.999 1.00 83.12 207 GLY A O 1
ATOM 1650 N N . ILE A 1 208 ? -6.810 -5.695 5.370 1.00 87.12 208 ILE A N 1
ATOM 1651 C CA . ILE A 1 208 ? -8.037 -6.238 4.812 1.00 87.12 208 ILE A CA 1
ATOM 1652 C C . ILE A 1 208 ? -7.934 -7.750 4.768 1.00 87.12 208 ILE A C 1
ATOM 1654 O O . ILE A 1 208 ? -6.961 -8.315 4.266 1.00 87.12 208 ILE A O 1
ATOM 1658 N N . VAL A 1 209 ? -9.005 -8.400 5.198 1.00 85.25 209 VAL A N 1
ATOM 1659 C CA . VAL A 1 209 ? -9.204 -9.828 4.994 1.00 85.25 209 VAL A CA 1
ATOM 1660 C C . VAL A 1 209 ? -10.272 -10.034 3.921 1.00 85.25 209 VAL A C 1
ATOM 1662 O O . VAL A 1 209 ? -11.291 -9.345 3.909 1.00 85.25 209 VAL A O 1
ATOM 1665 N N . LYS A 1 210 ? -10.034 -10.966 2.991 1.00 84.12 210 LYS A N 1
ATOM 1666 C CA . LYS A 1 210 ? -10.958 -11.285 1.892 1.00 84.12 210 LYS A CA 1
ATOM 1667 C C . LYS A 1 210 ? -11.588 -12.651 2.106 1.00 84.12 210 LYS A C 1
ATOM 1669 O O . LYS A 1 210 ? -10.876 -13.620 2.384 1.00 84.12 210 LYS A O 1
ATOM 1674 N N . CYS A 1 211 ? -12.895 -12.736 1.901 1.00 83.56 211 CYS A N 1
ATOM 1675 C CA . CYS A 1 211 ? -13.660 -13.968 2.043 1.00 83.56 211 CYS A CA 1
ATOM 1676 C C . CYS A 1 211 ? -14.470 -14.280 0.774 1.00 83.56 211 CYS A C 1
ATOM 1678 O O . CYS A 1 211 ? -14.817 -13.371 0.014 1.00 83.56 211 CYS A O 1
ATOM 1680 N N . ASP A 1 212 ? -14.769 -15.557 0.534 1.00 82.38 212 ASP A N 1
ATOM 1681 C CA . ASP A 1 212 ? -15.530 -16.012 -0.635 1.00 82.38 212 ASP A CA 1
ATOM 1682 C C . ASP A 1 212 ? -17.025 -16.142 -0.317 1.00 82.38 212 ASP A C 1
ATOM 1684 O O . ASP A 1 212 ? -17.471 -17.098 0.317 1.00 82.38 212 ASP A O 1
ATOM 1688 N N . GLY A 1 213 ? -17.816 -15.142 -0.708 1.00 76.31 213 GLY A N 1
ATOM 1689 C CA . GLY A 1 213 ? -19.274 -15.116 -0.559 1.00 76.31 213 GLY A CA 1
ATOM 1690 C C . GLY A 1 213 ? -19.804 -14.993 0.874 1.00 76.31 213 GLY A C 1
ATOM 1691 O O . GLY A 1 213 ? -20.936 -14.546 1.052 1.00 76.31 213 GLY A O 1
ATOM 1692 N N . ARG A 1 214 ? -19.019 -15.359 1.894 1.00 77.38 214 ARG A N 1
ATOM 1693 C CA . ARG A 1 214 ? -19.403 -15.365 3.315 1.00 77.38 214 ARG A CA 1
ATOM 1694 C C . ARG A 1 214 ? -18.261 -14.874 4.198 1.00 77.38 214 ARG A C 1
ATOM 1696 O O . ARG A 1 214 ? -17.107 -15.144 3.898 1.00 77.38 214 ARG A O 1
ATOM 1703 N N . ALA A 1 215 ? -18.570 -14.203 5.308 1.00 72.88 215 ALA A N 1
ATOM 1704 C CA . ALA A 1 215 ? -17.565 -13.618 6.206 1.00 72.88 215 ALA A CA 1
ATOM 1705 C C . ALA A 1 215 ? -16.664 -14.651 6.919 1.00 72.88 215 ALA A C 1
ATOM 1707 O O . ALA A 1 215 ? -15.565 -14.301 7.334 1.00 72.88 215 ALA A O 1
ATOM 1708 N N . ASP A 1 216 ? -17.100 -15.910 7.020 1.00 77.31 216 ASP A N 1
ATOM 1709 C CA . ASP A 1 216 ? -16.358 -17.037 7.602 1.00 77.31 216 ASP A CA 1
ATOM 1710 C C . ASP A 1 216 ? -15.481 -17.793 6.582 1.00 77.31 216 ASP A C 1
ATOM 1712 O O . ASP A 1 216 ? -14.619 -18.583 6.964 1.00 77.31 216 ASP A O 1
ATOM 1716 N N . ALA A 1 217 ? -15.657 -17.537 5.282 1.00 82.25 217 ALA A N 1
ATOM 1717 C CA . ALA A 1 217 ? -14.969 -18.238 4.199 1.00 82.25 217 ALA A CA 1
ATOM 1718 C C . ALA A 1 217 ? -13.669 -17.528 3.784 1.00 82.25 217 ALA A C 1
ATOM 1720 O O . ALA A 1 217 ? -13.542 -17.039 2.659 1.00 82.25 217 ALA A O 1
ATOM 1721 N N . PHE A 1 218 ? -12.712 -17.422 4.707 1.00 81.62 218 PHE A N 1
ATOM 1722 C CA . PHE A 1 218 ? -11.452 -16.710 4.483 1.00 81.62 218 PHE A CA 1
ATOM 1723 C C . PHE A 1 218 ? -10.642 -17.285 3.318 1.00 81.62 218 PHE A C 1
ATOM 1725 O O . PHE A 1 218 ? -10.408 -18.488 3.221 1.00 81.62 218 PHE A O 1
ATOM 1732 N N . THR A 1 219 ? -10.153 -16.397 2.458 1.00 79.25 219 THR A N 1
ATOM 1733 C CA . THR A 1 219 ? -9.280 -16.754 1.338 1.00 79.25 219 THR A CA 1
ATOM 1734 C C . THR A 1 219 ? -7.829 -16.407 1.643 1.00 79.25 219 THR A C 1
ATOM 1736 O O . THR A 1 219 ? -7.529 -15.509 2.435 1.00 79.25 219 THR A O 1
ATOM 1739 N N . SER A 1 220 ? -6.900 -17.113 0.996 1.00 79.50 220 SER A N 1
ATOM 1740 C CA . SER A 1 220 ? -5.511 -16.664 0.954 1.00 79.50 220 SER A CA 1
ATOM 1741 C C . SER A 1 220 ? -5.460 -15.252 0.383 1.00 79.50 220 SER A C 1
ATOM 1743 O O . SER A 1 220 ? -6.133 -14.972 -0.608 1.00 79.50 220 SER A O 1
ATOM 1745 N N . TRP A 1 221 ? -4.627 -14.393 0.970 1.00 80.12 221 TRP A N 1
ATOM 1746 C CA . TRP A 1 221 ? -4.419 -13.059 0.423 1.00 80.12 221 TRP A CA 1
ATOM 1747 C C . TRP A 1 221 ? -4.054 -13.129 -1.063 1.00 80.12 221 TRP A C 1
ATOM 1749 O O . TRP A 1 221 ? -3.132 -13.852 -1.450 1.00 80.12 221 TRP A O 1
ATOM 1759 N N . ASP A 1 222 ? -4.769 -12.333 -1.849 1.00 75.06 222 ASP A N 1
ATOM 1760 C CA . ASP A 1 222 ? -4.470 -11.996 -3.232 1.00 75.06 222 ASP A CA 1
ATOM 1761 C C . ASP A 1 222 ? -4.658 -10.486 -3.379 1.00 75.06 222 ASP A C 1
ATOM 1763 O O . ASP A 1 222 ? -5.557 -9.906 -2.764 1.00 75.06 222 ASP A O 1
ATOM 1767 N N . MET A 1 223 ? -3.797 -9.838 -4.150 1.00 76.44 223 MET A N 1
ATOM 1768 C CA . MET A 1 223 ? -3.752 -8.381 -4.263 1.00 76.44 223 MET A CA 1
ATOM 1769 C C . MET A 1 223 ? -4.956 -7.867 -5.046 1.00 76.44 223 MET A C 1
ATOM 1771 O O . MET A 1 223 ? -5.143 -8.310 -6.165 1.00 76.44 223 MET A O 1
ATOM 1775 N N . GLY A 1 224 ? -5.728 -6.909 -4.518 1.00 64.94 224 GLY A N 1
ATOM 1776 C CA . GLY A 1 224 ? -6.665 -6.038 -5.258 1.00 64.94 224 GLY A CA 1
ATOM 1777 C C . GLY A 1 224 ? -7.798 -6.668 -6.092 1.00 64.94 224 GLY A C 1
ATOM 1778 O O . GLY A 1 224 ? -8.739 -5.967 -6.458 1.00 64.94 224 GLY A O 1
ATOM 1779 N N . PHE A 1 225 ? -7.768 -7.966 -6.389 1.00 63.19 225 PHE A N 1
ATOM 1780 C CA . PHE A 1 225 ? -8.685 -8.595 -7.328 1.00 63.19 225 PHE A CA 1
ATOM 1781 C C . PHE A 1 225 ? -9.889 -9.160 -6.579 1.00 63.19 225 PHE A C 1
ATOM 1783 O O . PHE A 1 225 ? -9.814 -10.140 -5.840 1.00 63.19 225 PHE A O 1
ATOM 1790 N N . THR A 1 226 ? -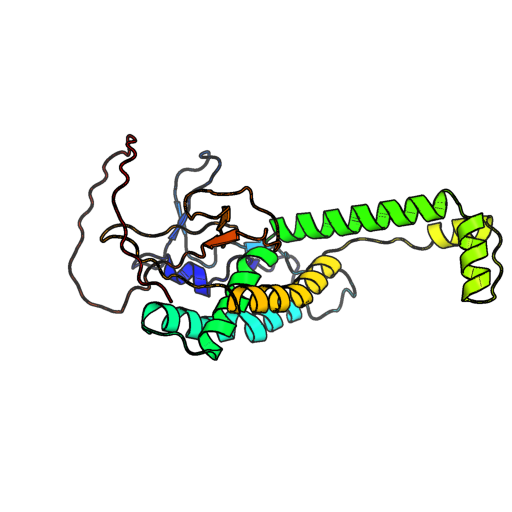11.028 -8.502 -6.766 1.00 55.19 226 THR A N 1
ATOM 1791 C CA . THR A 1 226 ? -12.341 -9.028 -6.404 1.00 55.19 226 THR A CA 1
ATOM 1792 C C . THR A 1 226 ? -12.668 -10.198 -7.327 1.00 55.19 226 THR A C 1
ATOM 1794 O O . THR A 1 226 ? -12.837 -10.007 -8.533 1.00 55.19 226 THR A O 1
ATOM 1797 N N . ARG A 1 227 ? -12.813 -11.402 -6.775 1.00 59.53 227 ARG A N 1
ATOM 1798 C CA . ARG A 1 227 ? -13.627 -12.441 -7.421 1.00 59.53 227 ARG A CA 1
ATOM 1799 C C . ARG A 1 227 ? -15.094 -12.024 -7.253 1.00 59.53 227 ARG A C 1
ATOM 1801 O O . ARG A 1 227 ? -15.419 -11.310 -6.310 1.00 59.53 227 ARG A O 1
ATOM 1808 N N . GLY A 1 228 ? -15.989 -12.407 -8.164 1.00 61.91 228 GLY A N 1
ATOM 1809 C CA . GLY A 1 228 ? -17.343 -11.826 -8.254 1.00 61.91 228 GLY A CA 1
ATOM 1810 C C . GLY A 1 228 ? -18.186 -11.823 -6.962 1.00 61.91 228 GLY A C 1
ATOM 1811 O O . GLY A 1 228 ? -19.104 -11.018 -6.856 1.00 61.91 228 GLY A O 1
ATOM 1812 N N . ARG A 1 229 ? -17.871 -12.674 -5.971 1.00 67.44 229 ARG A N 1
ATOM 1813 C CA . ARG A 1 229 ? -18.542 -12.741 -4.656 1.00 67.44 229 ARG A CA 1
ATOM 1814 C C . ARG A 1 229 ? -17.641 -12.371 -3.466 1.00 67.44 229 ARG A C 1
ATOM 1816 O O . ARG A 1 229 ? -17.920 -12.779 -2.344 1.00 67.44 229 ARG A O 1
ATOM 1823 N N . SER A 1 230 ? -16.544 -11.645 -3.675 1.00 75.19 230 SER A N 1
ATOM 1824 C CA . SER A 1 230 ? -15.614 -11.319 -2.585 1.00 75.19 230 SER A CA 1
ATOM 1825 C C . SER A 1 230 ? -16.251 -10.426 -1.514 1.00 75.19 230 SER A C 1
ATOM 1827 O O . SER A 1 230 ? -16.719 -9.328 -1.811 1.00 75.19 230 SER A O 1
ATOM 1829 N N . VAL A 1 231 ? -16.175 -10.858 -0.256 1.00 80.25 231 VAL A N 1
ATOM 1830 C CA . VAL A 1 231 ? -16.450 -10.037 0.932 1.00 80.25 231 VAL A CA 1
ATOM 1831 C C . VAL A 1 231 ? -15.127 -9.466 1.431 1.00 80.25 231 VAL A C 1
ATOM 1833 O O . VAL A 1 231 ? -14.144 -10.196 1.542 1.00 80.25 231 VAL A O 1
ATOM 1836 N N . TRP A 1 232 ? -15.087 -8.162 1.697 1.00 83.81 232 TRP A N 1
ATOM 1837 C CA . TRP A 1 232 ? -13.900 -7.470 2.200 1.00 83.81 232 TRP A CA 1
ATOM 1838 C C . TRP A 1 232 ? -14.161 -7.042 3.638 1.00 83.81 232 TRP A C 1
ATOM 1840 O O . TRP A 1 232 ? -15.127 -6.333 3.911 1.00 83.81 232 TRP A O 1
ATOM 1850 N N . VAL A 1 233 ? -13.302 -7.486 4.549 1.00 86.69 233 VAL A N 1
ATOM 1851 C CA . VAL A 1 233 ? -13.393 -7.197 5.978 1.00 86.69 233 VAL A CA 1
ATOM 1852 C C . VAL A 1 233 ? -12.250 -6.267 6.346 1.00 86.69 233 VAL A C 1
ATOM 1854 O O . VAL A 1 233 ? -11.080 -6.628 6.229 1.00 86.69 233 VAL A O 1
ATOM 1857 N N . PHE A 1 234 ? -12.602 -5.067 6.793 1.00 89.19 234 PHE A N 1
ATOM 1858 C CA . PHE A 1 234 ? -11.672 -4.073 7.306 1.00 89.19 234 PHE A CA 1
ATOM 1859 C C . PHE A 1 234 ? -11.977 -3.847 8.787 1.00 89.19 234 PHE A C 1
ATOM 1861 O O . PHE A 1 234 ? -13.066 -3.395 9.142 1.00 89.19 234 PHE A O 1
ATOM 1868 N N . ALA A 1 235 ? -11.029 -4.205 9.650 1.00 87.31 235 ALA A N 1
ATOM 1869 C CA . ALA A 1 235 ? -11.193 -4.067 11.089 1.00 87.31 235 ALA A CA 1
ATOM 1870 C C . ALA A 1 235 ? -10.900 -2.631 11.533 1.00 87.31 235 ALA A C 1
ATOM 1872 O O . ALA A 1 235 ? -9.906 -2.027 11.127 1.00 87.31 235 ALA A O 1
ATOM 1873 N N . LYS A 1 236 ? -11.721 -2.117 12.444 1.00 81.38 236 LYS A N 1
ATOM 1874 C CA . LYS A 1 236 ? -11.440 -0.924 13.243 1.00 81.38 236 LYS A CA 1
ATOM 1875 C C . LYS A 1 236 ? -11.797 -1.268 14.687 1.00 81.38 236 LYS A C 1
ATOM 1877 O O . LYS A 1 236 ? -12.923 -1.696 14.936 1.00 81.38 236 LYS A O 1
ATOM 1882 N N . ALA A 1 237 ? -10.862 -1.117 15.618 1.00 66.88 237 ALA A N 1
ATOM 1883 C CA . ALA A 1 237 ? -11.178 -1.231 17.038 1.00 66.88 237 ALA A CA 1
ATOM 1884 C C . ALA A 1 237 ? -11.937 0.017 17.527 1.00 66.88 237 ALA A C 1
ATOM 1886 O O . ALA A 1 237 ? -11.938 1.068 16.868 1.00 66.88 237 ALA A O 1
ATOM 1887 N N . ARG A 1 238 ? -12.674 -0.116 18.638 1.00 62.88 238 ARG A N 1
ATOM 1888 C CA . ARG A 1 238 ? -13.393 1.020 19.228 1.00 62.88 238 ARG A CA 1
ATOM 1889 C C . ARG A 1 238 ? -12.366 2.082 19.607 1.00 62.88 238 ARG A C 1
ATOM 1891 O O . ARG A 1 238 ? -11.472 1.822 20.399 1.00 62.88 238 ARG A O 1
ATOM 1898 N N . GLY A 1 239 ? -12.519 3.288 19.061 1.00 48.47 239 GLY A N 1
ATOM 1899 C CA . GLY A 1 239 ? -11.838 4.443 19.630 1.00 48.47 239 GLY A CA 1
ATOM 1900 C C . GLY A 1 239 ? -12.308 4.603 21.072 1.00 48.47 239 GLY A C 1
ATOM 1901 O O . GLY A 1 239 ? -13.508 4.480 21.335 1.00 48.47 239 GLY A O 1
ATOM 1902 N N . VAL A 1 240 ? -11.378 4.844 21.995 1.00 39.91 240 VAL A N 1
ATOM 1903 C CA . VAL A 1 240 ? -11.709 5.276 23.353 1.00 39.91 240 VAL A CA 1
ATOM 1904 C C . VAL A 1 240 ? -12.470 6.593 23.211 1.00 39.91 240 VAL A C 1
ATOM 1906 O O . VAL A 1 240 ? -11.882 7.654 23.010 1.00 39.91 240 VAL A O 1
ATOM 1909 N N . ALA A 1 241 ? -13.801 6.523 23.236 1.00 34.12 241 ALA A N 1
ATOM 1910 C CA . ALA A 1 241 ? -14.618 7.699 23.460 1.00 34.12 241 ALA A CA 1
ATOM 1911 C C . ALA A 1 241 ? -14.178 8.250 24.818 1.00 34.12 241 ALA A C 1
ATOM 1913 O O . ALA A 1 241 ? -14.193 7.522 25.812 1.00 34.12 241 ALA A O 1
ATOM 1914 N N . GLY A 1 242 ? -13.690 9.491 24.825 1.00 31.77 242 GLY A N 1
ATOM 1915 C CA . GLY A 1 242 ? -13.106 10.114 26.004 1.00 31.77 242 GLY A CA 1
ATOM 1916 C C . GLY A 1 242 ? -13.952 9.896 27.258 1.00 31.77 242 GLY A C 1
ATOM 1917 O O . GLY A 1 242 ? -15.168 10.056 27.224 1.00 31.77 242 GLY A O 1
ATOM 1918 N N . ASN A 1 243 ? -13.267 9.526 28.343 1.00 36.94 243 ASN A N 1
ATOM 1919 C CA . ASN A 1 243 ? -13.729 9.536 29.727 1.00 36.94 243 ASN A CA 1
ATOM 1920 C C . ASN A 1 243 ? -15.218 9.222 29.946 1.00 36.94 243 ASN A C 1
ATOM 1922 O O . ASN A 1 243 ? -16.043 10.122 30.098 1.00 36.94 243 ASN A O 1
ATOM 1926 N N . ASN A 1 244 ? -15.527 7.947 30.186 1.00 28.56 244 ASN A N 1
ATOM 1927 C CA . ASN A 1 244 ? -16.367 7.657 31.341 1.00 28.56 244 ASN A CA 1
ATOM 1928 C C . ASN A 1 244 ? -16.026 6.305 31.972 1.00 28.56 244 ASN A C 1
ATOM 1930 O O . ASN A 1 244 ? -16.200 5.239 31.393 1.00 28.56 244 ASN A O 1
ATOM 1934 N N . THR A 1 245 ? -15.516 6.399 33.193 1.00 38.19 245 THR A N 1
ATOM 1935 C CA . THR A 1 245 ? -15.184 5.323 34.125 1.00 38.19 245 THR A CA 1
ATOM 1936 C C . THR A 1 245 ? -16.254 4.234 34.217 1.00 38.19 245 THR A C 1
ATOM 1938 O O . THR A 1 245 ? -17.413 4.549 34.490 1.00 38.19 245 THR A O 1
ATOM 1941 N N . ARG A 1 246 ? -15.834 2.964 34.172 1.00 27.77 246 ARG A N 1
ATOM 1942 C CA . ARG A 1 246 ? -16.009 1.965 35.250 1.00 27.77 246 ARG A CA 1
ATOM 1943 C C . ARG A 1 246 ? -15.308 0.663 34.855 1.00 27.77 246 ARG A C 1
ATOM 1945 O O . ARG A 1 246 ? -15.386 0.222 33.719 1.00 27.77 246 ARG A O 1
ATOM 1952 N N . GLY A 1 247 ? -14.538 0.137 35.804 1.00 32.00 247 GLY A N 1
ATOM 1953 C CA . GLY A 1 247 ? -13.438 -0.786 35.563 1.00 32.00 247 GLY A CA 1
ATOM 1954 C C . GLY A 1 247 ? -13.816 -2.161 35.028 1.00 32.00 247 GLY A C 1
ATOM 1955 O O . GLY A 1 247 ? -14.888 -2.691 35.301 1.00 32.00 247 GLY A O 1
ATOM 1956 N N . CYS A 1 248 ? -12.850 -2.780 34.357 1.00 26.91 248 CYS A N 1
ATOM 1957 C CA . CYS A 1 248 ? -12.821 -4.220 34.188 1.00 26.91 248 CYS A CA 1
ATOM 1958 C C . CYS A 1 248 ? -11.485 -4.736 34.727 1.00 26.91 248 CYS A C 1
ATOM 1960 O O . CYS A 1 248 ? -10.427 -4.617 34.111 1.00 26.91 248 CYS A O 1
ATOM 1962 N N . THR A 1 249 ? -11.534 -5.244 35.954 1.00 28.08 249 THR A N 1
ATOM 1963 C CA . THR A 1 249 ? -10.453 -5.998 36.580 1.00 28.08 249 THR A CA 1
ATOM 1964 C C . THR A 1 249 ? -10.157 -7.263 35.780 1.00 28.08 249 THR A C 1
ATOM 1966 O O . THR A 1 249 ? -11.068 -8.015 35.443 1.00 28.08 249 THR A O 1
ATOM 1969 N N . ARG A 1 250 ? -8.859 -7.497 35.546 1.00 31.22 250 ARG A N 1
ATOM 1970 C CA . ARG A 1 250 ? -8.223 -8.750 35.110 1.00 31.22 250 ARG A CA 1
ATOM 1971 C C . ARG A 1 250 ? -9.056 -10.010 35.377 1.00 31.22 250 ARG A C 1
ATOM 1973 O O . ARG A 1 250 ? -9.336 -10.337 36.527 1.00 31.22 250 ARG A O 1
ATOM 1980 N N . SER A 1 251 ? -9.208 -10.840 34.349 1.00 26.58 251 SER A N 1
ATOM 1981 C CA . SER A 1 251 ? -9.132 -12.288 34.544 1.00 26.58 251 SER A CA 1
ATOM 1982 C C . SER A 1 251 ? -8.310 -12.899 33.410 1.00 26.58 251 SER A C 1
ATOM 1984 O O . SER A 1 251 ? -8.763 -13.002 32.273 1.00 26.58 251 SER A O 1
ATOM 1986 N N . GLN A 1 252 ? -7.063 -13.259 33.723 1.00 30.53 252 GLN A N 1
ATOM 1987 C CA . GLN A 1 252 ? -6.304 -14.223 32.937 1.00 30.53 252 GLN A CA 1
ATOM 1988 C C . GLN A 1 252 ? -7.023 -15.566 33.079 1.00 30.53 252 GLN A C 1
ATOM 1990 O O . GLN A 1 252 ? -7.048 -16.141 34.166 1.00 30.53 252 GLN A O 1
ATOM 1995 N N . ARG A 1 253 ? -7.607 -16.071 31.995 1.00 26.12 253 ARG A N 1
ATOM 1996 C CA . ARG A 1 253 ? -7.928 -17.491 31.866 1.00 26.12 253 ARG A CA 1
ATOM 1997 C C . ARG A 1 253 ? -7.395 -17.989 30.534 1.00 26.12 253 ARG A C 1
ATOM 1999 O O . ARG A 1 253 ? -7.679 -17.434 29.479 1.00 26.12 253 ARG A O 1
ATOM 2006 N N . SER A 1 254 ? -6.565 -19.016 30.648 1.00 27.36 254 SER A N 1
ATOM 2007 C CA . SER A 1 254 ? -6.020 -19.846 29.584 1.00 27.36 254 SER A CA 1
ATOM 2008 C C . SER A 1 254 ? -7.101 -20.249 28.583 1.00 27.36 254 SER A C 1
ATOM 2010 O O . SER A 1 254 ? -8.111 -20.839 28.967 1.00 27.36 254 SER A O 1
ATOM 2012 N N . TRP A 1 255 ? -6.869 -19.954 27.306 1.00 25.80 255 TRP A N 1
ATOM 2013 C CA . TRP A 1 255 ? -7.731 -20.362 26.203 1.00 25.80 255 TRP A CA 1
ATOM 2014 C C . TRP A 1 255 ? -7.474 -21.847 25.883 1.00 25.80 255 TRP A C 1
ATOM 2016 O O . TRP A 1 255 ? -6.443 -22.199 25.314 1.00 25.80 255 TRP A O 1
ATOM 2026 N N . GLN A 1 256 ? -8.399 -22.720 26.288 1.00 24.39 256 GLN A N 1
ATOM 2027 C CA . GLN A 1 256 ? -8.616 -24.032 25.670 1.00 24.39 256 GLN A CA 1
ATOM 2028 C C . GLN A 1 256 ? -9.867 -23.919 24.796 1.00 24.39 256 GLN A C 1
ATOM 2030 O O . GLN A 1 256 ? -10.851 -23.301 25.195 1.00 24.39 256 GLN A O 1
ATOM 2035 N N . GLY A 1 257 ? -9.769 -24.438 23.573 1.00 27.70 257 GLY A N 1
ATOM 2036 C CA . GLY A 1 257 ? -10.700 -24.163 22.485 1.00 27.70 257 GLY A CA 1
ATOM 2037 C C . GLY A 1 257 ? -12.129 -24.667 22.689 1.00 27.70 257 GLY A C 1
ATOM 2038 O O . GLY A 1 257 ? -12.391 -25.610 23.429 1.00 27.70 257 GLY A O 1
ATOM 2039 N N . GLY A 1 258 ? -13.037 -24.047 21.940 1.00 24.55 258 GLY A N 1
ATOM 2040 C CA . GLY A 1 258 ? -14.423 -24.467 21.776 1.00 24.55 258 GLY A CA 1
ATOM 2041 C C . GLY A 1 258 ? -15.145 -23.491 20.855 1.00 24.55 258 GLY A C 1
ATOM 2042 O O . GLY A 1 258 ? -15.308 -22.324 21.193 1.00 24.55 258 GLY A O 1
ATOM 2043 N N . VAL A 1 259 ? -15.509 -23.960 19.663 1.00 34.44 259 VAL A N 1
ATOM 2044 C CA . VAL A 1 259 ? -16.347 -23.239 18.699 1.00 34.44 259 VAL A CA 1
ATOM 2045 C C . VAL A 1 259 ? -17.762 -23.181 19.259 1.00 34.44 259 VAL A C 1
ATOM 2047 O O . VAL A 1 259 ? -18.318 -24.230 19.567 1.00 34.44 259 VAL A O 1
ATOM 2050 N N . ASP A 1 260 ? -18.359 -21.992 19.330 1.00 27.12 260 ASP A N 1
ATOM 2051 C CA . ASP A 1 260 ? -19.800 -21.872 19.533 1.00 27.12 260 ASP A CA 1
ATOM 2052 C C . ASP A 1 260 ? -20.364 -20.746 18.658 1.00 27.12 260 ASP A C 1
ATOM 2054 O O . ASP A 1 260 ? -20.047 -19.564 18.808 1.00 27.12 260 ASP A O 1
ATOM 2058 N N . THR A 1 261 ? -21.157 -21.137 17.663 1.00 35.88 261 THR A N 1
ATOM 2059 C CA . THR A 1 261 ? -21.775 -20.248 16.678 1.00 35.88 261 THR A CA 1
ATOM 2060 C C . THR A 1 261 ? -23.209 -19.938 17.091 1.00 35.88 261 THR A C 1
ATOM 2062 O O . THR A 1 261 ? -24.087 -20.787 16.922 1.00 35.88 261 THR A O 1
ATOM 2065 N N . LYS A 1 262 ? -23.491 -18.710 17.544 1.00 29.22 262 LYS A N 1
ATOM 2066 C CA . LYS A 1 262 ? -24.864 -18.179 17.583 1.00 29.22 262 LYS A CA 1
ATOM 2067 C C . LYS A 1 262 ? -24.948 -16.718 17.132 1.00 29.22 262 LYS A C 1
ATOM 2069 O O . LYS A 1 262 ? -24.429 -15.822 17.779 1.00 29.22 262 LYS A O 1
ATOM 2074 N N . GLY A 1 263 ? -25.653 -16.548 16.008 1.00 31.47 263 GLY A N 1
ATOM 2075 C CA . GLY A 1 263 ? -26.563 -15.453 15.654 1.00 31.47 263 GLY A CA 1
ATOM 2076 C C . GLY A 1 263 ? -26.108 -14.007 15.855 1.00 31.47 263 GLY A C 1
ATOM 2077 O O . GLY A 1 263 ? -26.279 -13.456 16.934 1.00 31.47 263 GLY A O 1
ATOM 2078 N N . GLN A 1 264 ? -25.697 -13.344 14.770 1.00 34.41 264 GLN A N 1
ATOM 2079 C CA . GLN A 1 264 ? -25.707 -11.881 14.679 1.00 34.41 264 GLN A CA 1
ATOM 2080 C C . GLN A 1 264 ? -26.838 -11.423 13.750 1.00 34.41 264 GLN A C 1
ATOM 2082 O O . GLN A 1 264 ? -26.932 -11.863 12.603 1.00 34.41 264 GLN A O 1
ATOM 2087 N N . GLN A 1 265 ? -27.700 -10.539 14.257 1.00 31.00 265 GLN A N 1
ATOM 2088 C CA . GLN A 1 265 ? -28.644 -9.761 13.457 1.00 31.00 265 GLN A CA 1
ATOM 2089 C C . GLN A 1 265 ? -27.875 -8.618 12.783 1.00 31.00 265 GLN A C 1
ATOM 2091 O O . GLN A 1 265 ? -27.304 -7.768 13.461 1.00 31.00 265 GLN A O 1
ATOM 2096 N N . GLY A 1 266 ? -27.839 -8.613 11.451 1.00 27.58 266 GLY A N 1
ATOM 2097 C CA . GLY A 1 266 ? -27.318 -7.500 10.660 1.00 27.58 266 GLY A CA 1
ATOM 2098 C C . GLY A 1 266 ? -28.460 -6.622 10.158 1.00 27.58 266 GLY A C 1
ATOM 2099 O O . GLY A 1 266 ? -29.418 -7.133 9.580 1.00 27.58 266 GLY A O 1
ATOM 2100 N N . HIS A 1 267 ? -28.344 -5.306 10.336 1.00 29.44 267 HIS A N 1
ATOM 2101 C CA . HIS A 1 267 ? -29.101 -4.352 9.529 1.00 29.44 267 HIS A CA 1
ATOM 2102 C C . HIS A 1 267 ? -28.429 -4.226 8.162 1.00 29.44 267 HIS A C 1
ATOM 2104 O O . HIS A 1 267 ? -27.224 -4.004 8.063 1.00 29.44 267 HIS A O 1
ATOM 2110 N N . VAL A 1 268 ? -29.221 -4.421 7.114 1.00 26.69 268 VAL A N 1
ATOM 2111 C CA . VAL A 1 268 ? -28.786 -4.452 5.720 1.00 26.69 268 VAL A CA 1
ATOM 2112 C C . VAL A 1 268 ? -29.085 -3.096 5.078 1.00 26.69 268 VAL A C 1
ATOM 2114 O O . VAL A 1 268 ? -30.238 -2.669 5.096 1.00 26.69 268 VAL A O 1
ATOM 2117 N N . GLU A 1 269 ? -28.065 -2.458 4.496 1.00 37.50 269 GLU A N 1
ATOM 2118 C CA . GLU A 1 269 ? -28.188 -1.305 3.583 1.00 37.50 269 GLU A CA 1
ATOM 2119 C C . GLU A 1 269 ? -27.963 -1.717 2.111 1.00 37.50 269 GLU A C 1
ATOM 2121 O O . GLU A 1 269 ? -27.299 -2.757 1.824 1.00 37.50 269 GLU A O 1
#

Radius of gyration: 23.77 Å; Cα contacts (8 Å, |Δi|>4): 288; chains: 1; bounding box: 53×39×78 Å

Secondary structure (DSSP, 8-state):
--TT-EEESS-HHHHGGG--TTSEEEE--TTS-S--EEEEGGGSSEEETTT---SSTTS-TTHHHHHHIIIIIHHHHHHHHHHHH-SS--HHHHHHHHHHHHHHHHSSHHHHHHHHHHHHHHHHHHHHHHHH-HHHHHHHHHHHHS----HHHHHHHHHH------HHHHHHHHHHHHHHHHHHHHHS------PPTT------SSSEEEEESSTT-BPPP-SS---TTEEEEE--PPP--S----------------------PPPP-

Sequence (269 aa):
MPRNARDHYRPILHLRHFTDDVGLLWTYDRSGRVAPFQQSAPNIGFEKGLYTVVEPPDEDAAAFENWLNEEIDGPAASALEAAATEPKLAPKVRSALSVFIAAQDLRTPRAKKRVLSLYRAGLDGTWTGWRSKPDELAAAIARDHGVRHDPAAILEMLDQYQFDVTTNAWLDFIQSMINKVGERIHRMRWLRVYSAEGVDFVTSDVGIVKCDGRADAFTSWDMGFTRGRSVWVFAKARGVAGNNTRGCTRSQRSWQGGVDTKGQQGHVE

Foldseek 3Di:
DPLFDWAALPDLLQVQLQADPVQWHWDDDPVNPDDIDIDHSSVPRTDRNLQPDDPPNPPPSCVLVVCCCPPAVVLQNVLVVCVQPPPDHDLSSLLNVLLNLLSLQQSAPVNLVVQLVVVCVVVVVVLCVCLVCLPVVQVVCCVPPVDHDDSVVSNVVSVVDDDDSDSVSSSVVCVVQSSVLSVVSSPDWDFDDDDDPPDWDDADSRQKWKAALDPPRTDDDDGSDDDPRIDIDGGGTHHPPPDDDDDDDDDDDDDDDDDDDDDDDTDGD